Protein AF-A0A6J8A638-F1 (afdb_monomer_lite)

Foldseek 3Di:
DFDFDDDPPPPDGDGDDDDPPPPDPDDDDPDDDDDPDDLVVVCVVPVHDSVVSVVQVVCCVVPVDPDPDDPPPDPLQADPVLLLVLQVVLLVPLADQLVVSQVVRQTPPSDRDDSVSSLVSLLQFWAWQQPAAAPQPRDHRATAKWKAFPPDDRHIHHQQCVLVPNDDQQTWTFIDGHNPDPTDIDGRNVPADKDWDKFLAAQFWKDFPVDPPWIWGFHHFDPPDPRDDSQKTWTQTPPRDIDIFGPRNSSHGRIGTPGIDTHGMGRPVVDDDPDSVSVVSRNPPDDD

Secondary structure (DSSP, 8-state):
-------TTT----------------------------HHHHHHHHT--TTHHHHHHHHHHHH---SPPP--PPPPSS-HHHHHHHHHHHHH-TTS-HHHHHHH-B-GGGPBPPHHHHHHHHHS---EETT---TTT--SSEES-EEEESSSTT-EE-HHHHHTT-S-SSS-EEEESSSS---EEEPPSTT---EEEEES-TT-EEEETTEEEEEEEEEEEE--STT-SS-EEEEEETTTEEEEEEBSGGG-B-EEEEEPEEEEEE-GGGSPP--HHHHHHHHTT---

pLDDT: mean 72.48, std 21.57, range [26.83, 98.06]

Radius of gyration: 26.32 Å; chains: 1; bounding box: 67×60×69 Å

Organism: Mytilus coruscus (NCBI:txid42192)

InterPro domains:
  IPR000433 Zinc finger, ZZ-type [PF00569] (128-167)
  IPR000433 Zinc finger, ZZ-type [PS01357] (134-161)
  IPR000433 Zinc finger, ZZ-type [PS50135] (129-181)
  IPR000433 Zinc finger, ZZ-type [SM00291] (128-173)
  IPR037252 Mib/herc2 domain superfamily [SSF159034] (213-259)
  IPR043145 Zinc finger, ZZ-type superfamily [G3DSA:3.30.60.90] (123-177)

Structure (mmCIF, N/CA/C/O backbone):
data_AF-A0A6J8A638-F1
#
_entry.id   AF-A0A6J8A638-F1
#
loop_
_atom_site.group_PDB
_atom_site.id
_atom_site.type_symbol
_atom_site.label_atom_id
_atom_site.label_alt_id
_atom_site.label_comp_id
_atom_site.label_asym_id
_atom_site.label_entity_id
_atom_site.label_seq_id
_atom_site.pdbx_PDB_ins_code
_atom_site.Cartn_x
_atom_site.Cartn_y
_atom_site.Cartn_z
_atom_site.occupancy
_atom_site.B_iso_or_equiv
_atom_site.auth_seq_id
_atom_site.auth_comp_id
_atom_site.auth_asym_id
_atom_site.auth_atom_id
_atom_site.pdbx_PDB_model_num
ATOM 1 N N . MET A 1 1 ? 30.945 20.694 -0.111 1.00 33.47 1 MET A N 1
ATOM 2 C CA . MET A 1 1 ? 29.647 20.824 -0.813 1.00 33.47 1 MET A CA 1
ATOM 3 C C . MET A 1 1 ? 29.136 22.239 -0.591 1.00 33.47 1 MET A C 1
ATOM 5 O O . MET A 1 1 ? 29.034 22.637 0.562 1.00 33.47 1 MET A O 1
ATOM 9 N N . LYS A 1 2 ? 28.894 23.005 -1.663 1.00 27.53 2 LYS A N 1
ATOM 10 C CA . LYS A 1 2 ? 28.331 24.365 -1.592 1.00 27.53 2 LYS A CA 1
ATOM 11 C C . LYS A 1 2 ? 26.852 24.256 -1.209 1.00 27.53 2 LYS A C 1
ATOM 13 O O . LYS A 1 2 ? 26.133 23.488 -1.840 1.00 27.53 2 LYS A O 1
ATOM 18 N N . VAL A 1 3 ? 26.406 24.976 -0.182 1.00 30.28 3 VAL A N 1
ATOM 19 C CA . VAL A 1 3 ? 24.994 24.992 0.236 1.00 30.28 3 VAL A CA 1
ATOM 20 C C . VAL A 1 3 ? 24.450 26.397 0.017 1.00 30.28 3 VAL A C 1
ATOM 22 O O . VAL A 1 3 ? 24.898 27.341 0.662 1.00 30.28 3 VAL A O 1
ATOM 25 N N . LEU A 1 4 ? 23.490 26.534 -0.897 1.00 29.42 4 LEU A N 1
ATOM 26 C CA . LEU A 1 4 ? 22.723 27.764 -1.090 1.00 29.42 4 LEU A CA 1
ATOM 27 C C . LEU A 1 4 ? 21.658 27.854 0.011 1.00 29.42 4 LEU A C 1
ATOM 29 O O . LEU A 1 4 ? 20.837 26.949 0.153 1.00 29.42 4 LEU A O 1
ATOM 33 N N . LYS A 1 5 ? 21.653 28.942 0.786 1.00 36.69 5 LYS A N 1
ATOM 34 C CA . LYS A 1 5 ? 20.519 29.306 1.649 1.00 36.69 5 LYS A CA 1
ATOM 35 C C . LYS A 1 5 ? 19.843 30.551 1.087 1.00 36.69 5 LYS A C 1
ATOM 37 O O . LYS A 1 5 ? 20.499 31.559 0.852 1.00 36.69 5 LYS A O 1
ATOM 42 N N . TYR A 1 6 ? 18.531 30.463 0.890 1.00 29.77 6 TYR A N 1
ATOM 43 C CA . TYR A 1 6 ? 17.682 31.565 0.443 1.00 29.77 6 TYR A CA 1
ATOM 44 C C . TYR A 1 6 ? 17.181 32.344 1.670 1.00 29.77 6 TYR A C 1
ATOM 46 O O . TYR A 1 6 ? 16.615 31.744 2.583 1.00 29.77 6 TYR A O 1
ATOM 54 N N . SER A 1 7 ? 17.413 33.660 1.721 1.00 36.59 7 SER A N 1
ATOM 55 C CA . SER A 1 7 ? 16.884 34.539 2.775 1.00 36.59 7 SER A CA 1
ATOM 56 C C . SER A 1 7 ? 15.645 35.263 2.256 1.00 36.59 7 SER A C 1
ATOM 58 O O . SER A 1 7 ? 15.712 35.989 1.267 1.00 36.59 7 SER A O 1
ATOM 60 N N . ILE A 1 8 ? 14.510 35.058 2.921 1.00 37.47 8 ILE A N 1
ATOM 61 C CA . ILE A 1 8 ? 13.180 35.467 2.441 1.00 37.47 8 ILE A CA 1
ATOM 62 C C . ILE A 1 8 ? 12.906 36.970 2.669 1.00 37.47 8 ILE A C 1
ATOM 64 O O . ILE A 1 8 ? 11.940 37.501 2.140 1.00 37.47 8 ILE A O 1
ATOM 68 N N . ASN A 1 9 ? 13.771 37.687 3.401 1.00 39.97 9 ASN A N 1
ATOM 69 C CA . ASN A 1 9 ? 13.475 39.053 3.858 1.00 39.97 9 ASN A CA 1
ATOM 70 C C . ASN A 1 9 ? 14.252 40.183 3.157 1.00 39.97 9 ASN A C 1
ATOM 72 O O . ASN A 1 9 ? 14.010 41.342 3.476 1.00 39.97 9 ASN A O 1
ATOM 76 N N . THR A 1 10 ? 15.167 39.909 2.215 1.00 48.94 10 THR A N 1
ATOM 77 C CA . THR A 1 10 ? 15.953 40.987 1.559 1.00 48.94 10 THR A CA 1
ATOM 78 C C . THR A 1 10 ? 16.242 40.806 0.064 1.00 48.94 10 THR A C 1
ATOM 80 O O . THR A 1 10 ? 16.892 41.662 -0.530 1.00 48.94 10 THR A O 1
ATOM 83 N N . GLY A 1 11 ? 15.768 39.733 -0.581 1.00 37.84 11 GLY A N 1
ATOM 84 C CA . GLY A 1 11 ? 15.796 39.598 -2.048 1.00 37.84 11 GLY A CA 1
ATOM 85 C C . GLY A 1 11 ? 17.179 39.596 -2.724 1.00 37.84 11 GLY A C 1
ATOM 86 O O . GLY A 1 11 ? 17.248 39.709 -3.944 1.00 37.84 11 GLY A O 1
ATOM 87 N N . LYS A 1 12 ? 18.286 39.456 -1.981 1.00 37.19 12 LYS A N 1
ATOM 88 C CA . LYS A 1 12 ? 19.643 39.348 -2.546 1.00 37.19 12 LYS A CA 1
ATOM 89 C C . LYS A 1 12 ? 20.288 38.007 -2.204 1.00 37.19 12 LYS A C 1
ATOM 91 O O . LYS A 1 12 ? 20.309 37.594 -1.046 1.00 37.19 12 LYS A O 1
ATOM 96 N N . GLN A 1 13 ? 20.848 37.351 -3.221 1.00 36.88 13 GLN A N 1
ATOM 97 C CA . GLN A 1 13 ? 21.715 36.181 -3.075 1.00 36.88 13 GLN A CA 1
ATOM 98 C C . GLN A 1 13 ? 23.123 36.637 -2.667 1.00 36.88 13 GLN A C 1
ATOM 100 O O . GLN A 1 13 ? 23.725 37.470 -3.340 1.00 36.88 13 GLN A O 1
ATOM 105 N N . GLN A 1 14 ? 23.667 36.076 -1.588 1.00 40.03 14 GLN A N 1
ATOM 106 C CA . GLN A 1 14 ? 25.082 36.213 -1.238 1.00 40.03 14 GLN A CA 1
ATOM 107 C C . GLN A 1 14 ? 25.690 34.830 -1.012 1.00 40.03 14 GLN A C 1
ATOM 109 O O . GLN A 1 14 ? 25.128 34.004 -0.292 1.00 40.03 14 GLN A O 1
ATOM 114 N N . MET A 1 15 ? 26.840 34.584 -1.643 1.00 31.31 15 MET A N 1
ATOM 115 C CA . MET A 1 15 ? 27.667 33.409 -1.383 1.00 31.31 15 MET A CA 1
ATOM 116 C C . MET A 1 15 ? 28.532 33.678 -0.154 1.00 31.31 15 MET A C 1
ATOM 118 O O . MET A 1 15 ? 29.254 34.670 -0.123 1.00 31.31 15 MET A O 1
ATOM 122 N N . ILE A 1 16 ? 28.471 32.800 0.843 1.00 38.06 16 ILE A N 1
ATOM 123 C CA . ILE A 1 16 ? 29.375 32.836 1.993 1.00 38.06 16 ILE A CA 1
ATOM 124 C C . ILE A 1 16 ? 30.112 31.498 2.025 1.00 38.06 16 ILE A C 1
ATOM 126 O O . ILE A 1 16 ? 29.485 30.444 2.151 1.00 38.06 16 ILE A O 1
ATOM 130 N N . GLU A 1 17 ? 31.435 31.542 1.878 1.00 32.22 17 GLU A N 1
ATOM 131 C CA . GLU A 1 17 ? 32.313 30.405 2.145 1.00 32.22 17 GLU A CA 1
ATOM 132 C C . GLU A 1 17 ? 32.515 30.285 3.658 1.00 32.22 17 GLU A C 1
ATOM 134 O O . GLU A 1 17 ? 32.899 31.242 4.327 1.00 32.22 17 GLU A O 1
ATOM 139 N N . GLY A 1 18 ? 32.204 29.115 4.212 1.00 33.25 18 GLY A N 1
ATOM 140 C CA . GLY A 1 18 ? 32.382 28.823 5.628 1.00 33.25 18 GLY A CA 1
ATOM 141 C C . GLY A 1 18 ? 32.858 27.392 5.820 1.00 33.25 18 GLY A C 1
ATOM 142 O O . GLY A 1 18 ? 32.187 26.445 5.401 1.00 33.25 18 GLY A O 1
ATOM 143 N N . ASP A 1 19 ? 34.013 27.245 6.463 1.00 30.39 19 ASP A N 1
ATOM 144 C CA . ASP A 1 19 ? 34.580 25.961 6.850 1.00 30.39 19 ASP A CA 1
ATOM 145 C C . ASP A 1 19 ? 33.693 25.270 7.889 1.00 30.39 19 ASP A C 1
ATOM 147 O O . ASP A 1 19 ? 33.476 25.760 9.000 1.00 30.39 19 ASP A O 1
ATOM 151 N N . ILE A 1 20 ? 33.199 24.079 7.547 1.00 31.67 20 ILE A N 1
ATOM 152 C CA . ILE A 1 20 ? 32.494 23.207 8.488 1.00 31.67 20 ILE A CA 1
ATOM 153 C C . ILE A 1 20 ? 33.543 22.561 9.402 1.00 31.67 20 ILE A C 1
ATOM 155 O O . ILE A 1 20 ? 33.977 21.427 9.187 1.00 31.67 20 ILE A O 1
ATOM 159 N N . GLN A 1 21 ? 33.943 23.259 10.467 1.00 31.98 21 GLN A N 1
ATOM 160 C CA . GLN A 1 21 ? 34.500 22.572 11.626 1.00 31.98 21 GLN A CA 1
ATOM 161 C C . GLN A 1 21 ? 33.373 21.776 12.288 1.00 31.98 21 GLN A C 1
ATOM 163 O O . GLN A 1 21 ? 32.444 22.326 12.878 1.00 31.98 21 GLN A O 1
ATOM 168 N N . LYS A 1 22 ? 33.466 20.447 12.161 1.00 31.47 22 LYS A N 1
ATOM 169 C CA . LYS A 1 22 ? 32.713 19.464 12.948 1.00 31.47 22 LYS A CA 1
ATOM 170 C C . LYS A 1 22 ? 32.612 19.958 14.392 1.00 31.47 22 LYS A C 1
ATOM 172 O O . LYS A 1 22 ? 33.640 20.111 15.050 1.00 31.47 22 LYS A O 1
ATOM 177 N N . SER A 1 23 ? 31.393 20.147 14.892 1.00 28.83 23 SER A N 1
ATOM 178 C CA . SER A 1 23 ? 31.121 20.403 16.305 1.00 28.83 23 SER A CA 1
ATOM 179 C C . SER A 1 23 ? 31.540 19.182 17.136 1.00 28.83 23 SER A C 1
ATOM 181 O O . SER A 1 23 ? 30.738 18.310 17.466 1.00 28.83 23 SER A O 1
ATOM 183 N N . ARG A 1 24 ? 32.837 19.086 17.436 1.00 29.56 24 ARG A N 1
ATOM 184 C CA . ARG A 1 24 ? 33.369 18.289 18.535 1.00 29.56 24 ARG A CA 1
ATOM 185 C C . ARG A 1 24 ? 33.109 19.088 19.803 1.00 29.56 24 ARG A C 1
ATOM 187 O O . ARG A 1 24 ? 33.566 20.222 19.915 1.00 29.56 24 ARG A O 1
ATOM 194 N N . PHE A 1 25 ? 32.391 18.487 20.745 1.00 26.83 25 PHE A N 1
ATOM 195 C CA . PHE A 1 25 ? 32.339 18.950 22.126 1.00 26.83 25 PHE A CA 1
ATOM 196 C C . PHE A 1 25 ? 33.762 19.277 22.598 1.00 26.83 25 PHE A C 1
ATOM 198 O O . PHE A 1 25 ? 34.638 18.413 22.640 1.00 26.83 25 PHE A O 1
ATOM 205 N N . HIS A 1 26 ? 34.000 20.552 22.887 1.00 26.83 26 HIS A N 1
ATOM 206 C CA . HIS A 1 26 ? 35.276 21.051 23.368 1.00 26.83 26 HIS A CA 1
ATOM 207 C C . HIS A 1 26 ? 35.380 20.698 24.857 1.00 26.83 26 HIS A C 1
ATOM 209 O O . HIS A 1 26 ? 34.835 21.398 25.704 1.00 26.83 26 HIS A O 1
ATOM 215 N N . ILE A 1 27 ? 36.031 19.580 25.188 1.00 30.41 27 ILE A N 1
ATOM 216 C CA . ILE A 1 27 ? 36.496 19.321 26.557 1.00 30.41 27 ILE A CA 1
ATOM 217 C C . ILE A 1 27 ? 37.764 20.171 26.742 1.00 30.41 27 ILE A C 1
ATOM 219 O O . ILE A 1 27 ? 38.733 19.954 26.007 1.00 30.41 27 ILE A O 1
ATOM 223 N N . PRO A 1 28 ? 37.803 21.143 27.672 1.00 32.56 28 PRO A N 1
ATOM 224 C CA . PRO A 1 28 ? 38.988 21.967 27.867 1.00 32.56 28 PRO A CA 1
ATOM 225 C C . PRO A 1 28 ? 40.179 21.114 28.315 1.00 32.56 28 PRO A C 1
ATOM 227 O O . PRO A 1 28 ? 40.060 20.269 29.204 1.00 32.56 28 PRO A O 1
ATOM 230 N N . ARG A 1 29 ? 41.344 21.370 27.706 1.00 32.78 29 ARG A N 1
ATOM 231 C CA . ARG A 1 29 ? 42.652 20.814 28.079 1.00 32.78 29 ARG A CA 1
ATOM 232 C C . ARG A 1 29 ? 42.889 20.965 29.590 1.00 32.78 29 ARG A C 1
ATOM 234 O O . ARG A 1 29 ? 43.175 22.061 30.065 1.00 32.78 29 ARG A O 1
ATOM 241 N N . LEU A 1 30 ? 42.841 19.862 30.339 1.00 34.44 30 LEU A N 1
ATOM 242 C CA . LEU A 1 30 ? 43.298 19.813 31.730 1.00 34.44 30 LEU A CA 1
ATOM 243 C C . LEU A 1 30 ? 44.833 19.803 31.763 1.00 34.44 30 LEU A C 1
ATOM 245 O O . LEU A 1 30 ? 45.466 18.759 31.893 1.00 34.44 30 LEU A O 1
ATOM 249 N N . ARG A 1 31 ? 45.441 20.987 31.643 1.00 30.80 31 ARG A N 1
ATOM 250 C CA . ARG A 1 31 ? 46.809 21.221 32.118 1.00 30.80 31 ARG A CA 1
ATOM 251 C C . ARG A 1 31 ? 46.719 21.610 33.594 1.00 30.80 31 ARG A C 1
ATOM 253 O O . ARG A 1 31 ? 46.027 22.561 33.940 1.00 30.80 31 ARG A O 1
ATOM 260 N N . GLN A 1 32 ? 47.380 20.814 34.434 1.00 41.88 32 GLN A N 1
ATOM 261 C CA . GLN A 1 32 ? 47.628 21.001 35.868 1.00 41.88 32 GLN A CA 1
ATOM 262 C C . GLN A 1 32 ? 47.438 22.439 36.380 1.00 41.88 32 GLN A C 1
ATOM 264 O O . GLN A 1 32 ? 48.306 23.283 36.170 1.00 41.88 32 GLN A O 1
ATOM 269 N N . LYS A 1 33 ? 46.376 22.678 37.159 1.00 31.75 33 LYS A N 1
ATOM 270 C CA . LYS A 1 33 ? 46.437 23.568 38.324 1.00 31.75 33 LYS A CA 1
ATOM 271 C C . LYS A 1 33 ? 45.627 22.964 39.475 1.00 31.75 33 LYS A C 1
ATOM 273 O O . LYS A 1 33 ? 44.469 22.590 39.330 1.00 31.75 33 LYS A O 1
ATOM 278 N N . GLN A 1 34 ? 46.361 22.807 40.566 1.00 33.41 34 GLN A N 1
ATOM 279 C CA . GLN A 1 34 ? 46.063 22.336 41.913 1.00 33.41 34 GLN A CA 1
ATOM 280 C C . GLN A 1 34 ? 44.629 22.554 42.432 1.00 33.41 34 GLN A C 1
ATOM 282 O O . GLN A 1 34 ? 43.993 23.575 42.187 1.00 33.41 34 GLN A O 1
ATOM 287 N N . GLY A 1 35 ? 44.180 21.585 43.234 1.00 32.31 35 GLY A N 1
ATOM 288 C CA . GLY A 1 35 ? 42.963 21.642 44.041 1.00 32.31 35 GLY A CA 1
ATOM 289 C C . GLY A 1 35 ? 42.164 20.354 43.894 1.00 32.31 35 GLY A C 1
ATOM 290 O O . GLY A 1 35 ? 41.361 20.235 42.974 1.00 32.31 35 GLY A O 1
ATOM 291 N N . ALA A 1 36 ? 42.401 19.380 44.776 1.00 40.06 36 ALA A N 1
ATOM 292 C CA . ALA A 1 36 ? 41.698 18.100 44.817 1.00 40.06 36 ALA A CA 1
ATOM 293 C C . ALA A 1 36 ? 40.175 18.309 44.931 1.00 40.06 36 ALA A C 1
ATOM 295 O O . ALA A 1 36 ? 39.613 18.418 46.018 1.00 40.06 36 ALA A O 1
ATOM 296 N N . ARG A 1 37 ? 39.484 18.383 43.790 1.00 46.06 37 ARG A N 1
ATOM 297 C CA . ARG A 1 37 ? 38.023 18.350 43.735 1.00 46.06 37 ARG A CA 1
ATOM 298 C C . ARG A 1 37 ? 37.611 16.886 43.778 1.00 46.06 37 ARG A C 1
ATOM 300 O O . ARG A 1 37 ? 37.894 16.128 42.855 1.00 46.06 37 ARG A O 1
ATOM 307 N N . THR A 1 38 ? 36.968 16.483 44.868 1.00 54.31 38 THR A N 1
ATOM 308 C CA . THR A 1 38 ? 36.424 15.133 45.032 1.00 54.31 38 THR A CA 1
ATOM 309 C C . THR A 1 38 ? 35.478 14.795 43.873 1.00 54.31 38 THR A C 1
ATOM 311 O O . THR A 1 38 ? 34.690 15.632 43.424 1.00 54.31 38 THR A O 1
ATOM 314 N N . THR A 1 39 ? 35.550 13.553 43.385 1.00 51.31 39 THR A N 1
ATOM 315 C CA . THR A 1 39 ? 34.765 12.991 42.261 1.00 51.31 39 THR A CA 1
ATOM 316 C C . THR A 1 39 ? 33.261 13.281 42.352 1.00 51.31 39 THR A C 1
ATOM 318 O O . THR A 1 39 ? 32.589 13.440 41.332 1.00 51.31 39 THR A O 1
ATOM 321 N N . SER A 1 40 ? 32.750 13.424 43.577 1.00 49.34 40 SER A N 1
ATOM 322 C CA . SER A 1 40 ? 31.368 13.787 43.896 1.00 49.34 40 SER A CA 1
ATOM 323 C C . SER A 1 40 ? 30.970 15.188 43.403 1.00 49.34 40 SER A C 1
ATOM 325 O O . SER A 1 40 ? 29.874 15.363 42.875 1.00 49.34 40 SER A O 1
ATOM 327 N N . ARG A 1 41 ? 31.859 16.190 43.498 1.00 48.19 41 ARG A N 1
ATOM 328 C CA . ARG A 1 41 ? 31.536 17.591 43.162 1.00 48.19 41 ARG A CA 1
ATOM 329 C C . ARG A 1 41 ? 31.550 17.858 41.650 1.00 48.19 41 ARG A C 1
ATOM 331 O O . ARG A 1 41 ? 30.811 18.714 41.178 1.00 48.19 41 ARG A O 1
ATOM 338 N N . TYR A 1 42 ? 32.343 17.097 40.890 1.00 48.84 42 TYR A N 1
ATOM 339 C CA . TYR A 1 42 ? 32.398 17.170 39.421 1.00 48.84 42 TYR A CA 1
ATOM 340 C C . TYR A 1 42 ? 31.164 16.534 38.752 1.00 48.84 42 TYR A C 1
ATOM 342 O O . TYR A 1 42 ? 30.646 17.070 37.772 1.00 48.84 42 TYR A O 1
ATOM 350 N N . ALA A 1 43 ? 30.653 15.431 39.317 1.00 49.28 43 ALA A N 1
ATOM 351 C CA . ALA A 1 43 ? 29.446 14.751 38.837 1.00 49.28 43 ALA A CA 1
ATOM 352 C C . ALA A 1 43 ? 28.198 15.649 38.932 1.00 49.28 43 ALA A C 1
ATOM 354 O O . ALA A 1 43 ? 27.429 15.738 37.977 1.00 49.28 43 ALA A O 1
ATOM 355 N N . SER A 1 44 ? 28.050 16.385 40.040 1.00 51.09 44 SER A N 1
ATOM 356 C CA . SER A 1 44 ? 26.925 17.305 40.258 1.00 51.09 44 SER A CA 1
ATOM 357 C C . SER A 1 44 ? 26.914 18.502 39.301 1.00 51.09 44 SER A C 1
ATOM 359 O O . SER A 1 44 ? 25.846 19.009 38.986 1.00 51.09 44 SER A O 1
ATOM 361 N N . HIS A 1 45 ? 28.081 18.960 38.836 1.00 50.91 45 HIS A N 1
ATOM 362 C CA . HIS A 1 45 ? 28.193 20.138 37.965 1.00 50.91 45 HIS A CA 1
ATOM 363 C C . HIS A 1 45 ? 28.066 19.805 36.468 1.00 50.91 45 HIS A C 1
ATOM 365 O O . HIS A 1 45 ? 27.787 20.687 35.666 1.00 50.91 45 HIS A O 1
ATOM 371 N N . SER A 1 46 ? 28.265 18.536 36.091 1.00 51.72 46 SER A N 1
ATOM 372 C CA . SER A 1 46 ? 28.336 18.099 34.685 1.00 51.72 46 SER A CA 1
ATOM 373 C C . SER A 1 46 ? 27.120 17.279 34.232 1.00 51.72 46 SER A C 1
ATOM 375 O O . SER A 1 46 ? 27.098 16.799 33.104 1.00 51.72 46 SER A O 1
ATOM 377 N N . GLY A 1 47 ? 26.127 17.056 35.105 1.00 48.78 47 GLY A N 1
ATOM 378 C CA . GLY A 1 47 ? 24.928 16.262 34.792 1.00 48.78 47 GLY A CA 1
ATOM 379 C C . GLY A 1 47 ? 25.186 14.762 34.576 1.00 48.78 47 GLY A C 1
ATOM 380 O O . GLY A 1 47 ? 24.317 14.044 34.087 1.00 48.78 47 GLY A O 1
ATOM 381 N N . VAL A 1 48 ? 26.375 14.270 34.936 1.00 54.78 48 VAL A N 1
ATOM 382 C CA . VAL A 1 48 ? 26.793 12.878 34.721 1.00 54.78 48 VAL A CA 1
ATOM 383 C C . VAL A 1 48 ? 26.546 12.058 35.989 1.00 54.78 48 VAL A C 1
ATOM 385 O O . VAL A 1 48 ? 26.935 12.459 37.085 1.00 54.78 48 VAL A O 1
ATOM 388 N N . SER A 1 49 ? 25.927 10.878 35.851 1.00 57.78 49 SER A N 1
ATOM 389 C CA . SER A 1 49 ? 25.647 9.981 36.984 1.00 57.78 49 SER A CA 1
ATOM 390 C C . SER A 1 49 ? 26.919 9.641 37.771 1.00 57.78 49 SER A C 1
ATOM 392 O O . SER A 1 49 ? 27.947 9.309 37.173 1.00 57.78 49 SER A O 1
ATOM 394 N N . LYS A 1 50 ? 26.821 9.641 39.113 1.00 57.50 50 LYS A N 1
ATOM 395 C CA . LYS A 1 50 ? 27.917 9.349 40.064 1.00 57.50 50 LYS A CA 1
ATOM 396 C C . LYS A 1 50 ? 28.590 7.984 39.839 1.00 57.50 50 LYS A C 1
ATOM 398 O O . LYS A 1 50 ? 29.710 7.777 40.293 1.00 57.50 50 LYS A O 1
ATOM 403 N N . LEU A 1 51 ? 27.931 7.069 39.123 1.00 58.38 51 LEU A N 1
ATOM 404 C CA . LEU A 1 51 ? 28.456 5.745 38.758 1.00 58.38 51 LEU A CA 1
ATOM 405 C C . LEU A 1 51 ? 29.319 5.755 37.482 1.00 58.38 51 LEU A C 1
ATOM 407 O O . LEU A 1 51 ? 30.031 4.791 37.202 1.00 58.38 51 LEU A O 1
ATOM 411 N N . THR A 1 52 ? 29.257 6.828 36.694 1.00 54.03 52 THR A N 1
ATOM 412 C CA . THR A 1 52 ? 29.881 6.920 35.361 1.00 54.03 52 THR A CA 1
ATOM 413 C C . THR A 1 52 ? 31.287 7.503 35.438 1.00 54.03 52 THR A C 1
ATOM 415 O O . THR A 1 52 ? 32.199 7.043 34.754 1.00 54.03 52 THR A O 1
ATOM 418 N N . THR A 1 53 ? 31.486 8.484 36.318 1.00 62.12 53 THR A N 1
ATOM 419 C CA . THR A 1 53 ? 32.757 9.189 36.528 1.00 62.12 53 THR A CA 1
ATOM 420 C C . THR A 1 53 ? 33.908 8.260 36.939 1.00 62.12 53 THR A C 1
ATOM 422 O O . THR A 1 53 ? 34.982 8.373 36.345 1.00 62.12 53 THR A O 1
ATOM 425 N N . PRO A 1 54 ? 33.726 7.298 37.873 1.00 65.50 54 PRO A N 1
ATOM 426 C CA . PRO A 1 54 ? 34.778 6.340 38.222 1.00 65.50 54 PRO A CA 1
ATOM 427 C C . PRO A 1 54 ? 35.156 5.423 37.052 1.00 65.50 54 PRO A C 1
ATOM 429 O O . PRO A 1 54 ? 36.333 5.132 36.850 1.00 65.50 54 PRO A O 1
ATOM 432 N N . ARG A 1 55 ? 34.172 5.008 36.241 1.00 60.88 55 ARG A N 1
ATOM 433 C CA . ARG A 1 55 ? 34.380 4.121 35.083 1.00 60.88 55 ARG A CA 1
ATOM 434 C C . ARG A 1 55 ? 35.153 4.813 33.963 1.00 60.88 55 ARG A C 1
ATOM 436 O O . ARG A 1 55 ? 36.089 4.232 33.427 1.00 60.88 55 ARG A O 1
ATOM 443 N N . LEU A 1 56 ? 34.816 6.069 33.667 1.00 59.31 56 LEU A N 1
ATOM 444 C CA . LEU A 1 56 ? 35.548 6.893 32.700 1.00 59.31 56 LEU A CA 1
ATOM 445 C C . LEU A 1 56 ? 36.989 7.153 33.155 1.00 59.31 56 LEU A C 1
ATOM 447 O O . LEU A 1 56 ? 37.912 7.024 32.360 1.00 59.31 56 LEU A O 1
ATOM 451 N N . MET A 1 57 ? 37.196 7.445 34.444 1.00 64.00 57 MET A N 1
ATOM 452 C CA . MET A 1 57 ? 38.533 7.627 35.021 1.00 64.00 57 MET A CA 1
ATOM 453 C C . MET A 1 57 ? 39.370 6.345 34.965 1.00 64.00 57 MET A C 1
ATOM 455 O O . MET A 1 57 ? 40.561 6.414 34.671 1.00 64.00 57 MET A O 1
ATOM 459 N N . SER A 1 58 ? 38.765 5.182 35.221 1.00 64.56 58 SER A N 1
ATOM 460 C CA . SER A 1 58 ? 39.464 3.896 35.118 1.00 64.56 58 SER A CA 1
ATOM 461 C C . SER A 1 58 ? 39.839 3.566 33.673 1.00 64.56 58 SER A C 1
ATOM 463 O O . SER A 1 58 ? 40.976 3.179 33.420 1.00 64.56 58 SER A O 1
ATOM 465 N N . ASN A 1 59 ? 38.927 3.782 32.717 1.00 59.22 59 ASN A N 1
ATOM 466 C CA . ASN A 1 59 ? 39.218 3.587 31.294 1.00 59.22 59 ASN A CA 1
ATOM 467 C C . ASN A 1 59 ? 40.309 4.541 30.799 1.00 59.22 59 ASN A C 1
ATOM 469 O O . ASN A 1 59 ? 41.203 4.114 30.074 1.00 59.22 59 ASN A O 1
ATOM 473 N N . LEU A 1 60 ? 40.280 5.810 31.217 1.00 63.50 60 LEU A N 1
ATOM 474 C CA . LEU A 1 60 ? 41.291 6.797 30.833 1.00 63.50 60 LEU A CA 1
ATOM 475 C C . LEU A 1 60 ? 42.676 6.439 31.395 1.00 63.50 60 LEU A C 1
ATOM 477 O O . LEU A 1 60 ? 43.666 6.578 30.688 1.00 63.50 60 LEU A O 1
ATOM 481 N N . ARG A 1 61 ? 42.757 5.931 32.634 1.00 65.69 61 ARG A N 1
ATOM 482 C CA . ARG A 1 61 ? 44.025 5.466 33.232 1.00 65.69 61 ARG A CA 1
ATOM 483 C C . ARG A 1 61 ? 44.606 4.242 32.527 1.00 65.69 61 ARG A C 1
ATOM 485 O O . ARG A 1 61 ? 45.821 4.099 32.486 1.00 65.69 61 ARG A O 1
ATOM 492 N N . GLN A 1 62 ? 43.751 3.364 32.005 1.00 59.03 62 GLN A N 1
ATOM 493 C CA . GLN A 1 62 ? 44.180 2.133 31.337 1.00 59.03 62 G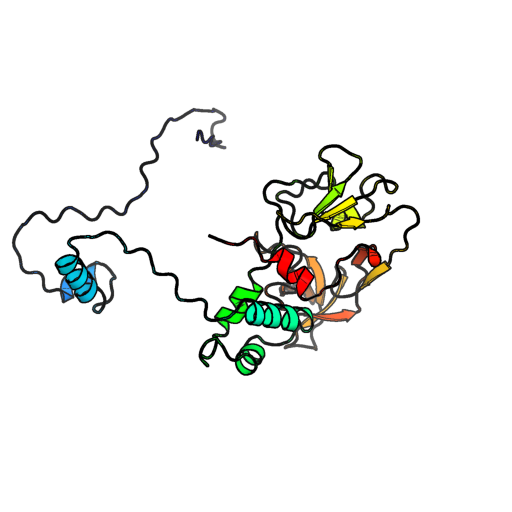LN A CA 1
ATOM 494 C C . GLN A 1 62 ? 44.509 2.345 29.858 1.00 59.03 62 GLN A C 1
ATOM 496 O O . GLN A 1 62 ? 45.457 1.759 29.352 1.00 59.03 62 GLN A O 1
ATOM 501 N N . THR A 1 63 ? 43.745 3.185 29.162 1.00 63.09 63 THR A N 1
ATOM 502 C CA . THR A 1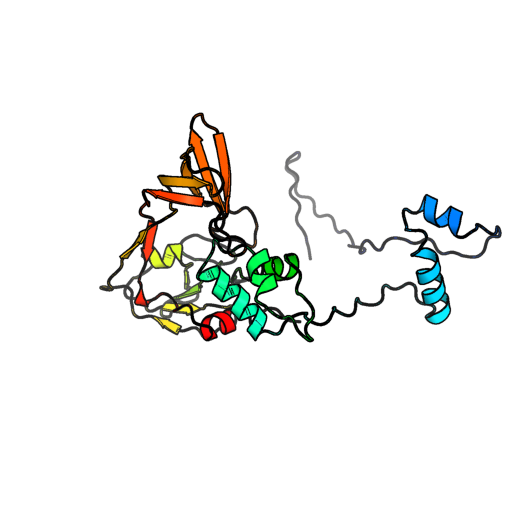 63 ? 43.848 3.337 27.700 1.00 63.09 63 THR A CA 1
ATOM 503 C C . THR A 1 63 ? 44.528 4.630 27.266 1.00 63.09 63 THR A C 1
ATOM 505 O O . THR A 1 63 ? 44.841 4.774 26.088 1.00 63.09 63 THR A O 1
ATOM 508 N N . TRP A 1 64 ? 44.715 5.587 28.187 1.00 54.50 64 TRP A N 1
ATOM 509 C CA . TRP A 1 64 ? 45.197 6.948 27.910 1.00 54.50 64 TRP A CA 1
ATOM 510 C C . TRP A 1 64 ? 44.426 7.661 26.783 1.00 54.50 64 TRP A C 1
ATOM 512 O O . TRP A 1 64 ? 44.907 8.629 26.198 1.00 54.50 64 TRP A O 1
ATOM 522 N N . SER A 1 65 ? 43.203 7.206 26.493 1.00 60.12 65 SER A N 1
ATOM 523 C CA . SER A 1 65 ? 42.364 7.682 25.399 1.00 60.12 65 SER A CA 1
ATOM 524 C C . SER A 1 65 ? 41.055 8.241 25.942 1.00 60.12 65 SER A C 1
ATOM 526 O O . SER A 1 65 ? 40.368 7.604 26.739 1.00 60.12 65 SER A O 1
ATOM 528 N N . SER A 1 66 ? 40.701 9.445 25.493 1.00 58.12 66 SER A N 1
ATOM 529 C CA . SER A 1 66 ? 39.398 10.069 25.752 1.00 58.12 66 SER A CA 1
ATOM 530 C C . SER A 1 66 ? 38.409 9.873 24.601 1.00 58.12 66 SER A C 1
ATOM 532 O O . SER A 1 66 ? 37.344 10.485 24.611 1.00 58.12 66 SER A O 1
ATOM 534 N N . ASN A 1 67 ? 38.776 9.099 23.576 1.00 56.53 67 ASN A N 1
ATOM 535 C CA . ASN A 1 67 ? 37.880 8.815 22.463 1.00 56.53 67 ASN A CA 1
ATOM 536 C C . ASN A 1 67 ? 36.812 7.815 22.909 1.00 56.53 67 ASN A C 1
ATOM 538 O O . ASN A 1 67 ? 37.129 6.819 23.562 1.00 56.53 67 ASN A O 1
ATOM 542 N N . ASP A 1 68 ? 35.562 8.056 22.508 1.00 48.81 68 ASP A N 1
ATOM 543 C CA . ASP A 1 68 ? 34.510 7.055 22.639 1.00 48.81 68 ASP A CA 1
ATOM 544 C C . ASP A 1 68 ? 34.966 5.776 21.934 1.00 48.81 68 ASP A C 1
ATOM 546 O O . ASP A 1 68 ? 35.248 5.765 20.732 1.00 48.81 68 ASP A O 1
ATOM 550 N N . SER A 1 69 ? 35.062 4.686 22.696 1.00 56.44 69 SER A N 1
ATOM 551 C CA . SER A 1 69 ? 35.195 3.364 22.093 1.00 56.44 69 SER A CA 1
ATOM 552 C C . SER A 1 69 ? 33.948 3.125 21.247 1.00 56.44 69 SER A C 1
ATOM 554 O O . SER A 1 69 ? 32.824 3.343 21.708 1.00 56.44 69 SER A O 1
ATOM 556 N N . GLY A 1 70 ? 34.143 2.717 19.989 1.00 45.12 70 GLY A N 1
ATOM 557 C CA . GLY A 1 70 ? 33.038 2.324 19.126 1.00 45.12 70 GLY A CA 1
ATOM 558 C C . GLY A 1 70 ? 32.180 1.322 19.885 1.00 45.12 70 GLY A C 1
ATOM 559 O O . GLY A 1 70 ? 32.690 0.310 20.366 1.00 45.12 70 GLY A O 1
ATOM 560 N N . ARG A 1 71 ? 30.895 1.643 20.069 1.00 46.16 71 ARG A N 1
ATOM 561 C CA . ARG A 1 71 ? 29.952 0.754 20.745 1.00 46.16 71 ARG A CA 1
ATOM 562 C C . ARG A 1 71 ? 30.020 -0.578 20.008 1.00 46.16 71 ARG A C 1
ATOM 564 O O . ARG A 1 71 ? 29.604 -0.641 18.853 1.00 46.16 71 ARG A O 1
ATOM 571 N N . SER A 1 72 ? 30.549 -1.620 20.646 1.00 48.94 72 SER A N 1
ATOM 572 C CA . SER A 1 72 ? 30.414 -2.966 20.108 1.00 48.94 72 SER A CA 1
ATOM 573 C C . SER A 1 72 ? 28.914 -3.201 19.966 1.00 48.94 72 SER A C 1
ATOM 575 O O . SER A 1 72 ? 28.161 -3.142 20.944 1.00 48.94 72 SER A O 1
ATOM 577 N N . GLY A 1 73 ? 28.447 -3.308 18.721 1.00 45.75 73 GLY A N 1
ATOM 578 C CA . GLY A 1 73 ? 27.041 -3.545 18.441 1.00 45.75 73 GLY A CA 1
ATOM 579 C C . GLY A 1 73 ? 26.613 -4.758 19.253 1.00 45.75 73 GLY A C 1
ATOM 580 O O . GLY A 1 73 ? 27.222 -5.823 19.146 1.00 45.75 73 GLY A O 1
ATOM 581 N N . ARG A 1 74 ? 25.619 -4.585 20.130 1.00 50.31 74 ARG A N 1
ATOM 582 C CA . ARG A 1 74 ? 25.085 -5.692 20.925 1.00 50.31 74 ARG A CA 1
ATOM 583 C C . ARG A 1 74 ? 24.729 -6.824 19.951 1.00 50.31 74 ARG A C 1
ATOM 585 O O . ARG A 1 74 ? 24.041 -6.537 18.967 1.00 50.31 74 ARG A O 1
ATOM 592 N N . PRO A 1 75 ? 25.170 -8.074 20.188 1.00 52.28 75 PRO A N 1
ATOM 593 C CA . PRO A 1 75 ? 24.862 -9.182 19.293 1.00 52.28 75 PRO A CA 1
ATOM 594 C C . PRO A 1 75 ? 23.360 -9.231 19.019 1.00 52.28 75 PRO A C 1
ATOM 596 O O . PRO A 1 75 ? 22.562 -9.080 19.949 1.00 52.28 75 PRO A O 1
ATOM 599 N N . ARG A 1 76 ? 22.971 -9.409 17.750 1.00 56.00 76 ARG A N 1
ATOM 600 C CA . ARG A 1 76 ? 21.560 -9.451 17.339 1.00 56.00 76 ARG A CA 1
ATOM 601 C C . ARG A 1 76 ? 20.826 -10.468 18.222 1.00 56.00 76 ARG A C 1
ATOM 603 O O . ARG A 1 76 ? 21.149 -11.656 18.193 1.00 56.00 76 ARG A O 1
ATOM 610 N N . GLU A 1 77 ? 19.852 -9.995 19.006 1.00 58.09 77 GLU A N 1
ATOM 611 C CA . GLU A 1 77 ? 19.077 -10.820 19.958 1.00 58.09 77 GLU A CA 1
ATOM 612 C C . GLU A 1 77 ? 18.309 -11.964 19.262 1.00 58.09 77 GLU A C 1
ATOM 614 O O . GLU A 1 77 ? 17.849 -12.902 19.913 1.00 58.09 77 GLU A O 1
ATOM 619 N N . MET A 1 78 ? 18.163 -11.894 17.934 1.00 65.81 78 MET A N 1
ATOM 620 C CA . MET A 1 78 ? 17.377 -12.804 17.105 1.00 65.81 78 MET A CA 1
ATOM 621 C C . MET A 1 78 ? 18.104 -13.155 15.805 1.00 65.81 78 MET A C 1
ATOM 623 O O . MET A 1 78 ? 18.900 -12.378 15.277 1.00 65.81 78 MET A O 1
ATOM 627 N N . THR A 1 79 ? 17.811 -14.344 15.286 1.00 71.62 79 THR A N 1
ATOM 628 C CA . THR A 1 79 ? 18.203 -14.786 13.944 1.00 71.62 79 THR A CA 1
ATOM 629 C C . THR A 1 79 ? 17.340 -14.109 12.879 1.00 71.62 79 THR A C 1
ATOM 631 O O . THR A 1 79 ? 16.187 -13.757 13.132 1.00 71.62 79 THR A O 1
ATOM 634 N N . LEU A 1 80 ? 17.845 -14.022 11.644 1.00 69.88 80 LEU A N 1
ATOM 635 C CA . LEU A 1 80 ? 17.054 -13.565 10.494 1.00 69.88 80 LEU A CA 1
ATOM 636 C C . LEU A 1 80 ? 15.754 -14.371 10.331 1.00 69.88 80 LEU A C 1
ATOM 638 O O . LEU A 1 80 ? 14.720 -13.824 9.972 1.00 69.88 80 LEU A O 1
ATOM 642 N N . ARG A 1 81 ? 15.758 -15.678 10.632 1.00 69.25 81 ARG A N 1
ATOM 643 C CA . ARG A 1 81 ? 14.551 -16.528 10.593 1.00 69.25 81 ARG A CA 1
ATOM 644 C C . ARG A 1 81 ? 13.504 -16.120 11.638 1.00 69.25 81 ARG A C 1
ATOM 646 O O . ARG A 1 81 ? 12.316 -16.115 11.331 1.00 69.25 81 ARG A O 1
ATOM 653 N N . GLN A 1 82 ? 13.932 -15.756 12.848 1.00 73.94 82 GLN A N 1
ATOM 654 C CA . GLN A 1 82 ? 13.038 -15.259 13.902 1.00 73.94 82 GLN A CA 1
ATOM 655 C C . GLN A 1 82 ? 12.474 -13.877 13.555 1.00 73.94 82 GLN A C 1
ATOM 657 O O . GLN A 1 82 ? 11.266 -13.679 13.669 1.00 73.94 82 GLN A O 1
ATOM 662 N N . ASP A 1 83 ? 13.312 -12.965 13.054 1.00 73.38 83 ASP A N 1
ATOM 663 C CA . ASP A 1 83 ? 12.877 -11.638 12.599 1.00 73.38 83 ASP A CA 1
ATOM 664 C C . ASP A 1 83 ? 11.803 -11.751 11.500 1.00 73.38 83 ASP A C 1
ATOM 666 O O . ASP A 1 83 ? 10.765 -11.089 11.559 1.00 73.38 83 ASP A O 1
ATOM 670 N N . ARG A 1 84 ? 12.004 -12.665 10.542 1.00 71.00 84 ARG A N 1
ATOM 671 C CA . ARG A 1 84 ? 11.040 -12.967 9.472 1.00 71.00 84 ARG A CA 1
ATOM 672 C C . ARG A 1 84 ? 9.730 -13.508 9.999 1.00 71.00 84 ARG A C 1
ATOM 674 O O . ARG A 1 84 ? 8.673 -13.027 9.601 1.00 71.00 84 ARG A O 1
ATOM 681 N N . ARG A 1 85 ? 9.786 -14.476 10.919 1.00 76.75 85 ARG A N 1
ATOM 682 C CA . ARG A 1 85 ? 8.574 -15.043 11.514 1.00 76.75 85 ARG A CA 1
ATOM 683 C C . ARG A 1 85 ? 7.762 -13.971 12.234 1.00 76.75 85 ARG A C 1
ATOM 685 O O . ARG A 1 85 ? 6.559 -13.911 12.032 1.00 76.75 85 ARG A O 1
ATOM 692 N N . ILE A 1 86 ? 8.414 -13.083 12.984 1.00 76.62 86 ILE A N 1
ATOM 693 C CA . ILE A 1 86 ? 7.750 -11.956 13.650 1.00 76.62 86 ILE A CA 1
ATOM 694 C C . ILE A 1 86 ? 7.039 -11.052 12.636 1.00 76.62 86 ILE A C 1
ATOM 696 O O . ILE A 1 86 ? 5.862 -10.741 12.823 1.00 76.62 86 ILE A O 1
ATOM 700 N N . ARG A 1 87 ? 7.722 -10.645 11.556 1.00 73.62 87 ARG A N 1
ATOM 701 C CA . ARG A 1 87 ? 7.114 -9.800 10.513 1.00 73.62 87 ARG A CA 1
ATOM 702 C C . ARG A 1 87 ? 5.928 -10.498 9.858 1.00 73.62 87 ARG A C 1
ATOM 704 O O . ARG A 1 87 ? 4.857 -9.913 9.762 1.00 73.62 87 ARG A O 1
ATOM 711 N N . PHE A 1 88 ? 6.094 -11.759 9.480 1.00 71.25 88 PHE A N 1
ATOM 712 C CA . PHE A 1 88 ? 5.064 -12.531 8.799 1.00 71.25 88 PHE A CA 1
ATOM 713 C C . PHE A 1 88 ? 3.823 -12.770 9.665 1.00 71.25 88 PHE A C 1
ATOM 715 O O . PHE A 1 88 ? 2.700 -12.578 9.202 1.00 71.25 88 PHE A O 1
ATOM 722 N N . THR A 1 89 ? 4.014 -13.100 10.944 1.00 72.69 89 THR A N 1
ATOM 723 C CA . THR A 1 89 ? 2.915 -13.224 11.908 1.00 72.69 89 THR A CA 1
ATOM 724 C C . THR A 1 89 ? 2.123 -11.920 12.007 1.00 72.69 89 THR A C 1
ATOM 726 O O . THR A 1 89 ? 0.899 -11.954 11.967 1.00 72.69 89 THR A O 1
ATOM 729 N N . HIS A 1 90 ? 2.795 -10.767 12.068 1.00 71.81 90 HIS A N 1
ATOM 730 C CA . HIS A 1 90 ? 2.122 -9.466 12.148 1.00 71.81 90 HIS A CA 1
ATOM 731 C C . HIS A 1 90 ? 1.579 -8.938 10.811 1.00 71.81 90 HIS A C 1
ATOM 733 O O . HIS A 1 90 ? 0.745 -8.036 10.814 1.00 71.81 90 HIS A O 1
ATOM 739 N N . LEU A 1 91 ? 2.025 -9.474 9.673 1.00 70.88 91 LEU A N 1
ATOM 740 C CA . LEU A 1 91 ? 1.410 -9.208 8.370 1.00 70.88 91 LEU A CA 1
ATOM 741 C C . LEU A 1 91 ? 0.095 -9.972 8.210 1.00 70.88 91 LEU A C 1
ATOM 743 O O . LEU A 1 91 ? -0.869 -9.394 7.715 1.00 70.88 91 LEU A O 1
ATOM 747 N N . ARG A 1 92 ? 0.062 -11.235 8.659 1.00 70.75 92 ARG A N 1
ATOM 748 C CA . ARG A 1 92 ? -1.148 -12.070 8.679 1.00 70.75 92 ARG A CA 1
ATOM 749 C C . ARG A 1 92 ? -2.160 -11.592 9.713 1.00 70.75 92 ARG A C 1
ATOM 751 O O . ARG A 1 92 ? -3.347 -11.545 9.423 1.00 70.75 92 ARG A O 1
ATOM 758 N N . ASP A 1 93 ? -1.682 -11.215 10.895 1.00 68.50 93 ASP A N 1
ATOM 759 C CA . ASP A 1 93 ? -2.504 -10.671 11.969 1.00 68.50 93 ASP A CA 1
ATOM 760 C C . ASP A 1 93 ? -1.935 -9.333 12.458 1.00 68.50 93 ASP A C 1
ATOM 762 O O . ASP A 1 93 ? -1.096 -9.246 13.367 1.00 68.50 93 ASP A O 1
ATOM 766 N N . ARG A 1 94 ? -2.433 -8.256 11.840 1.00 72.62 94 ARG A N 1
ATOM 767 C CA . ARG A 1 94 ? -2.078 -6.874 12.200 1.00 72.62 94 ARG A CA 1
ATOM 768 C C . ARG A 1 94 ? -2.640 -6.452 13.561 1.00 72.62 94 ARG A C 1
ATOM 770 O O . ARG A 1 94 ? -2.242 -5.406 14.079 1.00 72.62 94 ARG A O 1
ATOM 777 N N . PHE A 1 95 ? -3.533 -7.240 14.156 1.00 67.50 95 PHE A N 1
ATOM 778 C CA . PHE A 1 95 ? -4.160 -6.955 15.446 1.00 67.50 95 PHE A CA 1
ATOM 779 C C . PHE A 1 95 ? -3.457 -7.664 16.605 1.00 67.50 95 PHE A C 1
ATOM 781 O O . PHE A 1 95 ? -3.569 -7.220 17.748 1.00 67.50 95 PHE A O 1
ATOM 788 N N . LEU A 1 96 ? -2.642 -8.687 16.322 1.00 74.00 96 LEU A N 1
ATOM 789 C CA . LEU A 1 96 ? -1.843 -9.391 17.323 1.00 74.00 96 LEU A CA 1
ATOM 790 C C . LEU A 1 96 ? -0.959 -8.421 18.132 1.00 74.00 96 LEU A C 1
ATOM 792 O O . LEU A 1 96 ? -0.071 -7.776 17.559 1.00 74.00 96 LEU A O 1
ATOM 796 N N . PRO A 1 97 ? -1.092 -8.320 19.466 1.00 76.06 97 PRO A N 1
ATOM 797 C CA . PRO A 1 97 ? -0.228 -7.462 20.274 1.00 76.06 97 PRO A CA 1
ATOM 798 C C . PRO A 1 97 ? 1.233 -7.957 20.291 1.00 76.06 97 PRO A C 1
ATOM 800 O O . PRO A 1 97 ? 1.465 -9.158 20.428 1.00 76.06 97 PRO A O 1
ATOM 803 N N . PRO A 1 98 ? 2.256 -7.071 20.248 1.00 78.31 98 PRO A N 1
ATOM 804 C CA . PRO A 1 98 ? 3.666 -7.484 20.319 1.00 78.31 98 PRO A CA 1
ATOM 805 C C . PRO A 1 98 ? 4.003 -8.278 21.586 1.00 78.31 98 PRO A C 1
ATOM 807 O O . PRO A 1 98 ? 4.924 -9.087 21.588 1.00 78.31 98 PRO A O 1
ATOM 810 N N . THR A 1 99 ? 3.266 -8.040 22.674 1.00 80.19 99 THR A N 1
ATOM 811 C CA . THR A 1 99 ? 3.394 -8.759 23.948 1.00 80.19 99 THR A CA 1
ATOM 812 C C . THR A 1 99 ? 3.100 -10.249 23.810 1.00 80.19 99 THR A C 1
ATOM 814 O O . THR A 1 99 ? 3.750 -11.045 24.483 1.00 80.19 99 THR A O 1
ATOM 817 N N . ILE A 1 100 ? 2.172 -10.637 22.931 1.00 80.75 100 ILE A N 1
ATOM 818 C CA . ILE A 1 100 ? 1.866 -12.043 22.651 1.00 80.75 100 ILE A CA 1
ATOM 819 C C . ILE A 1 100 ? 3.004 -12.674 21.845 1.00 80.75 100 ILE A C 1
ATOM 821 O O . ILE A 1 100 ? 3.523 -13.718 22.234 1.00 80.75 100 ILE A O 1
ATOM 825 N N . THR A 1 101 ? 3.488 -11.990 20.807 1.00 81.06 101 THR A N 1
ATOM 826 C CA . THR A 1 101 ? 4.610 -12.452 19.973 1.00 81.06 101 THR A CA 1
ATOM 827 C C . THR A 1 101 ? 5.888 -12.682 20.779 1.00 81.06 101 THR A C 1
ATOM 829 O O . THR A 1 101 ? 6.586 -13.670 20.560 1.00 81.06 101 THR A O 1
ATOM 832 N N . VAL A 1 102 ? 6.174 -11.811 21.756 1.00 80.31 102 VAL A N 1
ATOM 833 C CA . VAL A 1 102 ? 7.297 -11.974 22.697 1.00 80.31 102 VAL A CA 1
ATOM 834 C C . VAL A 1 102 ? 7.180 -13.268 23.506 1.00 80.31 102 VAL A C 1
ATOM 836 O O . VAL A 1 102 ? 8.180 -13.950 23.707 1.00 80.31 102 VAL A O 1
ATOM 839 N N . ARG A 1 103 ? 5.974 -13.627 23.966 1.00 77.06 103 ARG A N 1
ATOM 840 C CA . ARG A 1 103 ? 5.751 -14.860 24.743 1.00 77.06 103 ARG A CA 1
ATOM 841 C C . ARG A 1 103 ? 5.951 -16.120 23.900 1.00 77.06 103 ARG A C 1
ATOM 843 O O . ARG A 1 103 ? 6.357 -17.141 24.438 1.00 77.06 103 ARG A O 1
ATOM 850 N N . GLN A 1 104 ? 5.670 -16.038 22.601 1.00 76.12 104 GLN A N 1
ATOM 851 C CA . GLN A 1 104 ? 5.701 -17.169 21.669 1.00 76.12 104 GLN A CA 1
ATOM 852 C C . GLN A 1 104 ? 7.031 -17.316 20.909 1.00 76.12 104 GLN A C 1
ATOM 854 O O . GLN A 1 104 ? 7.246 -18.328 20.242 1.00 76.12 104 GLN A O 1
ATOM 859 N N . THR A 1 105 ? 7.928 -16.328 20.986 1.00 70.81 105 THR A N 1
ATOM 860 C CA . THR A 1 105 ? 9.201 -16.331 20.251 1.00 70.81 105 THR A CA 1
ATOM 861 C C . THR A 1 105 ? 10.374 -16.462 21.226 1.00 70.81 105 THR A C 1
ATOM 863 O O . THR A 1 105 ? 10.777 -15.457 21.816 1.00 70.81 105 THR A O 1
ATOM 866 N N . PRO A 1 106 ? 10.956 -17.663 21.410 1.00 63.12 106 PRO A N 1
ATOM 867 C CA . PRO A 1 106 ? 12.203 -17.788 22.157 1.00 63.12 106 PRO A CA 1
ATOM 868 C C . PRO A 1 106 ? 13.299 -17.030 21.396 1.00 63.12 106 PRO A C 1
ATOM 870 O O . PRO A 1 106 ? 13.458 -17.233 20.192 1.00 63.12 106 PRO A O 1
ATOM 873 N N . GLY A 1 107 ? 14.009 -16.114 22.061 1.00 60.06 107 GLY A N 1
ATOM 874 C CA . GLY A 1 107 ? 15.140 -15.393 21.470 1.00 60.06 107 GLY A CA 1
ATOM 875 C C . GLY A 1 107 ? 16.377 -16.280 21.327 1.00 60.06 107 GLY A C 1
ATOM 876 O O . GLY A 1 107 ? 16.372 -17.460 21.685 1.00 60.06 107 GLY A O 1
ATOM 877 N N . ARG A 1 108 ? 17.468 -15.724 20.794 1.00 56.78 108 ARG A N 1
ATOM 878 C CA . ARG A 1 108 ? 18.750 -16.440 20.726 1.00 56.78 108 ARG A CA 1
ATOM 879 C C . ARG A 1 108 ? 19.235 -16.742 22.157 1.00 56.78 108 ARG A C 1
ATOM 881 O O . ARG A 1 108 ? 19.186 -15.862 23.011 1.00 56.78 108 ARG A O 1
ATOM 888 N N . TYR A 1 109 ? 19.686 -17.972 22.417 1.00 54.38 109 TYR A N 1
ATOM 889 C CA . TYR A 1 109 ? 20.132 -18.443 23.744 1.00 54.38 109 TYR A CA 1
ATOM 890 C C . TYR A 1 109 ? 19.053 -18.445 24.851 1.00 54.38 109 TYR A C 1
ATOM 892 O O . TYR A 1 109 ? 19.369 -18.187 26.007 1.00 54.38 109 TYR A O 1
ATOM 900 N N . ASN A 1 110 ? 17.776 -18.700 24.525 1.00 57.03 110 ASN A N 1
ATOM 901 C CA . ASN A 1 110 ? 16.648 -18.662 25.482 1.00 57.03 110 ASN A CA 1
ATOM 902 C C . ASN A 1 110 ? 16.449 -17.308 26.195 1.00 57.03 110 ASN A C 1
ATOM 904 O O . ASN A 1 110 ? 15.690 -17.207 27.160 1.00 57.03 110 ASN A O 1
ATOM 908 N N . LEU A 1 111 ? 17.075 -16.238 25.699 1.00 60.47 111 LEU A N 1
ATOM 909 C CA . LEU A 1 111 ? 16.840 -14.886 26.190 1.00 60.47 111 LEU A CA 1
ATOM 910 C C . LEU A 1 111 ? 15.460 -14.411 25.722 1.00 60.47 111 LEU A C 1
ATOM 912 O O . LEU A 1 111 ? 15.113 -14.509 24.542 1.00 60.47 111 LEU A O 1
ATOM 916 N N . ARG A 1 112 ? 14.654 -13.885 26.650 1.00 62.59 112 ARG A N 1
ATOM 917 C CA . ARG A 1 112 ? 13.363 -13.274 26.311 1.00 62.59 112 ARG A CA 1
ATOM 918 C C . ARG A 1 112 ? 13.600 -11.982 25.533 1.00 62.59 112 ARG A C 1
ATOM 920 O O . ARG A 1 112 ? 14.265 -11.072 26.021 1.00 62.59 112 ARG A O 1
ATOM 927 N N . ILE A 1 113 ? 13.025 -11.898 24.338 1.00 74.69 113 ILE A N 1
ATOM 928 C CA . ILE A 1 113 ? 13.070 -10.690 23.509 1.00 74.69 113 ILE A CA 1
ATOM 929 C C . ILE A 1 113 ? 12.179 -9.602 24.115 1.00 74.69 113 ILE A C 1
ATOM 931 O O . ILE A 1 113 ? 11.129 -9.889 24.689 1.00 74.69 113 ILE A O 1
ATOM 935 N N . SER A 1 114 ? 12.574 -8.335 24.004 1.00 79.62 114 SER A N 1
ATOM 936 C CA . SER A 1 114 ? 11.737 -7.243 24.509 1.00 79.62 114 SER A CA 1
ATOM 937 C C . SER A 1 114 ? 10.590 -6.925 23.540 1.00 79.62 114 SER A C 1
ATOM 939 O O . SER A 1 114 ? 10.699 -7.124 22.326 1.00 79.62 114 SER A O 1
ATOM 941 N N . THR A 1 115 ? 9.496 -6.340 24.047 1.00 78.69 115 THR A N 1
ATOM 942 C CA . THR A 1 115 ? 8.430 -5.808 23.171 1.00 78.69 115 THR A CA 1
ATOM 943 C C . THR A 1 115 ? 8.963 -4.738 22.221 1.00 78.69 115 THR A C 1
ATOM 945 O O . THR A 1 115 ? 8.472 -4.608 21.101 1.00 78.69 115 THR A O 1
ATOM 948 N N . GLN A 1 116 ? 9.990 -3.993 22.641 1.00 72.56 116 GLN A N 1
ATOM 949 C CA . GLN A 1 116 ? 10.637 -2.994 21.805 1.00 72.56 116 GLN A CA 1
ATOM 950 C C . GLN A 1 116 ? 11.438 -3.632 20.669 1.00 72.56 116 GLN A C 1
ATOM 952 O O . GLN A 1 116 ? 11.418 -3.106 19.562 1.00 72.56 116 GLN A O 1
ATOM 957 N N . THR A 1 117 ? 12.054 -4.795 20.895 1.00 76.94 117 THR A N 1
ATOM 958 C CA . THR A 1 117 ? 12.757 -5.556 19.855 1.00 76.94 117 THR A CA 1
ATOM 959 C C . THR A 1 117 ? 11.778 -5.957 18.744 1.00 76.94 117 THR A C 1
ATOM 961 O O . THR A 1 117 ? 12.050 -5.701 17.574 1.00 76.94 117 THR A O 1
ATOM 964 N N . VAL A 1 118 ? 10.587 -6.464 19.095 1.00 74.75 118 VAL A N 1
ATOM 965 C CA . VAL A 1 118 ? 9.514 -6.756 18.120 1.00 74.75 118 VAL A CA 1
ATOM 966 C C . VAL A 1 118 ? 9.083 -5.489 17.373 1.00 74.75 118 VAL A C 1
ATOM 968 O O . VAL A 1 118 ? 9.016 -5.496 16.148 1.00 74.75 118 VAL A O 1
ATOM 971 N N . ARG A 1 119 ? 8.845 -4.373 18.078 1.00 73.12 119 ARG A N 1
ATOM 972 C CA . ARG A 1 119 ? 8.475 -3.097 17.433 1.00 73.12 119 ARG A CA 1
ATOM 973 C C . ARG A 1 119 ? 9.550 -2.593 16.471 1.00 73.12 119 ARG A C 1
ATOM 975 O O . ARG A 1 119 ? 9.196 -2.109 15.405 1.00 73.12 119 ARG A O 1
ATOM 982 N N . ASN A 1 120 ? 10.829 -2.719 16.818 1.00 72.25 120 ASN A N 1
ATOM 983 C CA . ASN A 1 120 ? 11.939 -2.317 15.954 1.00 72.25 120 ASN A CA 1
ATOM 984 C C . ASN A 1 120 ? 11.999 -3.185 14.685 1.00 72.25 120 ASN A C 1
ATOM 986 O O . ASN A 1 120 ? 12.161 -2.648 13.597 1.00 72.25 120 ASN A O 1
ATOM 990 N N . ARG A 1 121 ? 11.754 -4.500 14.786 1.00 73.31 121 ARG A N 1
ATOM 991 C CA . ARG A 1 121 ? 11.674 -5.381 13.603 1.00 73.31 121 ARG A CA 1
ATOM 992 C C . ARG A 1 121 ? 10.493 -5.095 12.695 1.00 73.31 121 ARG A C 1
ATOM 994 O O . ARG A 1 121 ? 10.594 -5.310 11.490 1.00 73.31 121 ARG A O 1
ATOM 1001 N N . LEU A 1 122 ? 9.393 -4.620 13.269 1.00 67.69 122 LEU A N 1
ATOM 1002 C CA . LEU A 1 122 ? 8.222 -4.190 12.514 1.00 67.69 122 LEU A CA 1
ATOM 1003 C C . LEU A 1 122 ? 8.373 -2.771 11.939 1.00 67.69 122 LEU A C 1
ATOM 1005 O O . LEU A 1 122 ? 7.657 -2.441 11.000 1.00 67.69 122 LEU A O 1
ATOM 1009 N N . ARG A 1 123 ? 9.279 -1.942 12.482 1.00 64.00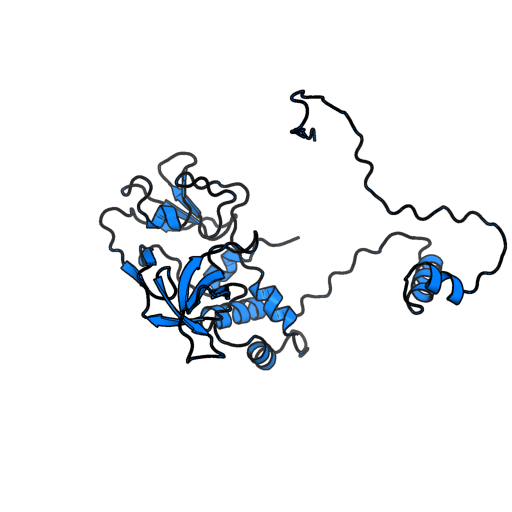 123 ARG A N 1
ATOM 1010 C CA . ARG A 1 123 ? 9.659 -0.632 11.913 1.00 64.00 123 ARG A CA 1
ATOM 1011 C C . ARG A 1 123 ? 10.535 -0.768 10.664 1.00 64.00 123 ARG A C 1
ATOM 1013 O O . ARG A 1 123 ? 10.468 0.071 9.783 1.00 64.00 123 ARG A O 1
ATOM 1020 N N . GLU A 1 124 ? 11.329 -1.830 10.589 1.00 53.91 124 GLU A N 1
ATOM 1021 C CA . GLU A 1 124 ? 12.427 -2.029 9.627 1.00 53.91 124 GLU A CA 1
ATOM 1022 C C . GLU A 1 124 ? 12.038 -2.279 8.148 1.00 53.91 124 GLU A C 1
ATOM 1024 O O . GLU A 1 124 ? 12.868 -2.782 7.405 1.00 53.91 124 GLU A O 1
ATOM 1029 N N . ALA A 1 125 ? 10.822 -1.984 7.678 1.00 53.34 125 ALA A N 1
ATOM 1030 C CA . ALA A 1 125 ? 10.383 -2.461 6.355 1.00 53.34 125 ALA A CA 1
ATOM 1031 C C . ALA A 1 125 ? 9.565 -1.448 5.538 1.00 53.34 125 ALA A C 1
ATOM 1033 O O . ALA A 1 125 ? 8.479 -1.760 5.052 1.00 53.34 125 ALA A O 1
ATOM 1034 N N . GLY A 1 126 ? 10.091 -0.238 5.356 1.00 60.38 126 GLY A N 1
ATOM 1035 C CA . GLY A 1 126 ? 9.730 0.577 4.198 1.00 60.38 126 GLY A CA 1
ATOM 1036 C C . GLY A 1 126 ? 10.715 0.293 3.066 1.00 60.38 126 GLY A C 1
ATOM 1037 O O . GLY A 1 126 ? 11.826 0.817 3.101 1.00 60.38 126 GLY A O 1
ATOM 1038 N N . VAL A 1 127 ? 10.340 -0.530 2.077 1.00 69.00 127 VAL A N 1
ATOM 1039 C CA . VAL A 1 127 ? 11.128 -0.637 0.835 1.00 69.00 127 VAL A CA 1
ATOM 1040 C C . VAL A 1 127 ? 11.192 0.753 0.216 1.00 69.00 127 VAL A C 1
ATOM 1042 O O . VAL A 1 127 ? 10.154 1.384 0.014 1.00 69.00 127 VAL A O 1
ATOM 1045 N N . LYS A 1 128 ? 12.395 1.240 -0.077 1.00 77.94 128 LYS A N 1
ATOM 1046 C CA . LYS A 1 128 ? 12.601 2.502 -0.786 1.00 77.94 128 LYS A CA 1
ATOM 1047 C C . LYS A 1 128 ? 13.712 2.342 -1.809 1.00 77.94 128 LYS A C 1
ATOM 1049 O O . LYS A 1 128 ? 14.740 1.743 -1.509 1.00 77.94 128 LYS A O 1
ATOM 1054 N N . HIS A 1 129 ? 13.516 2.930 -2.978 1.00 85.00 129 HIS A N 1
ATOM 1055 C CA . HIS A 1 129 ? 14.512 3.018 -4.038 1.00 85.00 129 HIS A CA 1
ATOM 1056 C C . HIS A 1 129 ? 15.050 4.452 -4.022 1.00 85.00 129 HIS A C 1
ATOM 1058 O O . HIS A 1 129 ? 14.425 5.369 -4.546 1.00 85.00 129 HIS A O 1
ATOM 1064 N N . THR A 1 130 ? 16.173 4.671 -3.331 1.00 85.44 130 THR A N 1
ATOM 1065 C CA . THR A 1 130 ? 16.652 6.009 -2.910 1.00 85.44 130 THR A CA 1
ATOM 1066 C C . THR A 1 130 ? 16.996 6.970 -4.042 1.00 85.44 130 THR A C 1
ATOM 1068 O O . THR A 1 130 ? 17.050 8.170 -3.801 1.00 85.44 130 THR A O 1
ATOM 1071 N N . HIS A 1 131 ? 17.238 6.450 -5.242 1.00 88.62 131 HIS A N 1
ATOM 1072 C CA . HIS A 1 131 ? 17.663 7.213 -6.417 1.00 88.62 131 HIS A CA 1
ATOM 1073 C C . HIS A 1 131 ? 16.679 7.071 -7.580 1.00 88.62 131 HIS A C 1
ATOM 1075 O O . HIS A 1 131 ? 17.073 7.180 -8.732 1.00 88.62 131 HIS A O 1
ATOM 1081 N N . VAL A 1 132 ? 15.417 6.759 -7.280 1.00 92.44 132 VAL A N 1
ATOM 1082 C CA . VAL A 1 132 ? 14.377 6.532 -8.286 1.00 92.44 132 VAL A CA 1
ATOM 1083 C C . VAL A 1 132 ? 13.210 7.457 -7.992 1.00 92.44 132 VAL A C 1
ATOM 1085 O O . VAL A 1 132 ? 12.747 7.521 -6.848 1.00 92.44 132 VAL A O 1
ATOM 1088 N N . GLN A 1 133 ? 12.752 8.159 -9.021 1.00 94.81 133 GLN A N 1
ATOM 1089 C CA . GLN A 1 133 ? 11.537 8.964 -9.018 1.00 94.81 133 GLN A CA 1
ATOM 1090 C C . GLN A 1 133 ? 10.444 8.196 -9.763 1.00 94.81 133 GLN A C 1
ATOM 1092 O O . GLN A 1 133 ? 10.737 7.435 -10.676 1.00 94.81 133 GLN A O 1
ATOM 1097 N N . CYS A 1 134 ? 9.194 8.338 -9.331 1.00 95.50 134 CYS A N 1
ATOM 1098 C CA . CYS A 1 134 ? 8.060 7.869 -10.120 1.00 95.50 134 CYS A CA 1
ATOM 1099 C C . CYS A 1 134 ? 7.763 8.880 -11.234 1.00 95.50 134 CYS A C 1
ATOM 1101 O O . CYS A 1 134 ? 7.413 10.010 -10.911 1.00 95.50 134 CYS A O 1
ATOM 1103 N N . ASP A 1 135 ? 7.806 8.477 -12.501 1.00 98.00 135 ASP A N 1
ATOM 1104 C CA . ASP A 1 135 ? 7.520 9.358 -13.645 1.00 98.00 135 ASP A CA 1
ATOM 1105 C C . ASP A 1 135 ? 6.037 9.734 -13.778 1.00 98.00 135 ASP A C 1
ATOM 1107 O O . ASP A 1 135 ? 5.690 10.678 -14.479 1.00 98.00 135 ASP A O 1
ATOM 1111 N N . GLY A 1 136 ? 5.140 9.001 -13.111 1.00 96.12 136 GLY A N 1
ATOM 1112 C CA . GLY A 1 136 ? 3.702 9.287 -13.134 1.00 96.12 136 GLY A CA 1
ATOM 1113 C C . GLY A 1 136 ? 3.234 10.293 -12.076 1.00 96.12 136 GLY A C 1
ATOM 1114 O O . GLY A 1 136 ? 2.194 10.918 -12.248 1.00 96.12 136 GLY A O 1
ATOM 1115 N N . CYS A 1 137 ? 3.948 10.435 -10.953 1.00 93.31 137 CYS A N 1
ATOM 1116 C CA . CYS A 1 137 ? 3.506 11.297 -9.841 1.00 93.31 137 CYS A CA 1
ATOM 1117 C C . CYS A 1 137 ? 4.628 12.032 -9.104 1.00 93.31 137 CYS A C 1
ATOM 1119 O O . CYS A 1 137 ? 4.400 12.567 -8.018 1.00 93.31 137 CYS A O 1
ATOM 1121 N N . ASP A 1 138 ? 5.846 11.997 -9.641 1.00 94.50 138 ASP A N 1
ATOM 1122 C CA . ASP A 1 138 ? 7.040 12.647 -9.098 1.00 94.50 138 ASP A CA 1
ATOM 1123 C C . ASP A 1 138 ? 7.417 12.240 -7.665 1.00 94.50 138 ASP A C 1
ATOM 1125 O O . ASP A 1 138 ? 8.224 12.894 -6.999 1.00 94.50 138 ASP A O 1
ATOM 1129 N N . MET A 1 139 ? 6.877 11.122 -7.163 1.00 87.88 139 MET A N 1
ATOM 1130 C CA . MET A 1 139 ? 7.249 10.606 -5.849 1.00 87.88 139 MET A CA 1
ATOM 1131 C C . MET A 1 139 ? 8.746 10.282 -5.815 1.00 87.88 139 MET A C 1
ATOM 1133 O O . MET A 1 139 ? 9.205 9.364 -6.497 1.00 87.88 139 MET A O 1
ATOM 1137 N N . TYR A 1 140 ? 9.478 10.979 -4.944 1.00 88.44 140 TYR A N 1
ATOM 1138 C CA . TYR A 1 140 ? 10.902 10.770 -4.708 1.00 88.44 140 TYR A CA 1
ATOM 1139 C C . TYR A 1 140 ? 11.251 10.816 -3.205 1.00 88.44 140 TYR A C 1
ATOM 1141 O O . TYR A 1 140 ? 10.843 11.742 -2.497 1.00 88.44 140 TYR A O 1
ATOM 1149 N N . PRO A 1 141 ? 12.037 9.854 -2.686 1.00 88.56 141 PRO A N 1
ATOM 1150 C CA . PRO A 1 141 ? 12.412 8.597 -3.338 1.00 88.56 141 PRO A CA 1
ATOM 1151 C C . PRO A 1 141 ? 11.194 7.677 -3.508 1.00 88.56 141 PRO A C 1
ATOM 1153 O O . PRO A 1 141 ? 10.274 7.718 -2.688 1.00 88.56 141 PRO A O 1
ATOM 1156 N N . LEU A 1 142 ? 11.203 6.818 -4.529 1.00 88.25 142 LEU A N 1
ATOM 1157 C CA . LEU A 1 142 ? 10.130 5.854 -4.777 1.00 88.25 142 LEU A CA 1
ATOM 1158 C C . LEU A 1 142 ? 10.009 4.872 -3.600 1.00 88.25 142 LEU A C 1
ATOM 1160 O O . LEU A 1 142 ? 10.974 4.200 -3.220 1.00 88.25 142 LEU A O 1
ATOM 1164 N N . ARG A 1 143 ? 8.811 4.795 -3.008 1.00 84.56 143 ARG A N 1
ATOM 1165 C CA . ARG A 1 143 ? 8.498 3.939 -1.850 1.00 84.56 143 ARG A CA 1
ATOM 1166 C C . ARG A 1 143 ? 7.668 2.730 -2.276 1.00 84.56 143 ARG A C 1
ATOM 1168 O O . ARG A 1 143 ? 6.740 2.852 -3.067 1.00 84.56 143 ARG A O 1
ATOM 1175 N N . GLY A 1 144 ? 7.962 1.572 -1.694 1.00 83.00 144 GLY A N 1
ATOM 1176 C CA . GLY A 1 144 ? 7.301 0.309 -2.004 1.00 83.00 144 GLY A CA 1
ATOM 1177 C C . GLY A 1 144 ? 7.882 -0.383 -3.237 1.00 83.00 144 GLY A C 1
ATOM 1178 O O . GLY A 1 144 ? 9.094 -0.398 -3.450 1.00 83.00 144 GLY A O 1
ATOM 1179 N N . ILE A 1 145 ? 7.003 -1.008 -4.019 1.00 89.25 145 ILE A N 1
ATOM 1180 C CA . ILE A 1 145 ? 7.375 -1.740 -5.232 1.00 89.25 145 ILE A CA 1
ATOM 1181 C C . ILE A 1 145 ? 7.721 -0.731 -6.329 1.00 89.25 145 ILE A C 1
ATOM 1183 O O . ILE A 1 145 ? 6.940 0.181 -6.599 1.00 89.25 145 ILE A O 1
ATOM 1187 N N . ARG A 1 146 ? 8.876 -0.922 -6.974 1.00 94.00 146 ARG A N 1
ATOM 1188 C CA . ARG A 1 146 ? 9.267 -0.188 -8.183 1.00 94.00 146 ARG A CA 1
ATOM 1189 C C . ARG A 1 146 ? 8.832 -0.975 -9.411 1.00 94.00 146 ARG A C 1
ATOM 1191 O O . ARG A 1 146 ? 9.200 -2.144 -9.546 1.00 94.00 146 ARG A O 1
ATOM 1198 N N . TRP A 1 147 ? 8.108 -0.320 -10.306 1.00 96.62 147 TRP A N 1
ATOM 1199 C CA . TRP A 1 147 ? 7.670 -0.871 -11.583 1.00 96.62 147 TRP A CA 1
ATOM 1200 C C . TRP A 1 147 ? 8.468 -0.205 -12.694 1.00 96.62 147 TRP A C 1
ATOM 1202 O O . TRP A 1 147 ? 8.141 0.896 -13.124 1.00 96.62 147 TRP A O 1
ATOM 1212 N N . LYS A 1 148 ? 9.531 -0.868 -13.149 1.00 96.94 148 LYS A N 1
ATOM 1213 C CA . LYS A 1 148 ? 10.392 -0.350 -14.215 1.00 96.94 148 LYS A CA 1
ATOM 1214 C C . LYS A 1 148 ? 9.856 -0.766 -15.579 1.00 96.94 148 LYS A C 1
ATOM 1216 O O . LYS A 1 148 ? 9.766 -1.966 -15.833 1.00 96.9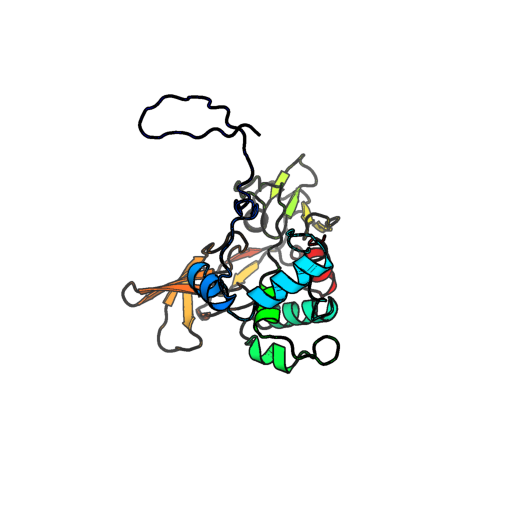4 148 LYS A O 1
ATOM 1221 N N . CYS A 1 149 ? 9.556 0.178 -16.463 1.00 98.06 149 CYS A N 1
ATOM 1222 C CA . CYS A 1 149 ? 9.225 -0.146 -17.848 1.00 98.06 149 CYS A CA 1
ATOM 1223 C C . CYS A 1 149 ? 10.434 -0.809 -18.528 1.00 98.06 149 CYS A C 1
ATOM 1225 O O . CYS A 1 149 ? 11.577 -0.375 -18.355 1.00 98.06 149 CYS A O 1
ATOM 1227 N N . MET A 1 150 ? 10.187 -1.887 -19.270 1.00 96.69 150 MET A N 1
ATOM 1228 C CA . MET A 1 150 ? 11.228 -2.626 -19.996 1.00 96.69 150 MET A CA 1
ATOM 1229 C C . MET A 1 150 ? 11.393 -2.153 -21.446 1.00 96.69 150 MET A C 1
ATOM 1231 O O . MET A 1 150 ? 12.323 -2.592 -22.116 1.00 96.69 150 MET A O 1
ATOM 1235 N N . ILE A 1 151 ? 10.503 -1.275 -21.918 1.00 97.19 151 ILE A N 1
ATOM 1236 C CA . ILE A 1 151 ? 10.500 -0.740 -23.287 1.00 97.19 151 ILE A CA 1
ATOM 1237 C C . ILE A 1 151 ? 11.071 0.681 -23.308 1.00 97.19 151 ILE A C 1
ATOM 1239 O O . ILE A 1 151 ? 11.930 0.998 -24.127 1.00 97.19 151 ILE A O 1
ATOM 1243 N N . CYS A 1 152 ? 10.643 1.531 -22.375 1.00 96.44 152 CYS A N 1
ATOM 1244 C CA . CYS A 1 152 ? 11.116 2.907 -22.279 1.00 96.44 152 CYS A CA 1
ATOM 1245 C C . CYS A 1 152 ? 12.437 3.015 -21.507 1.00 96.44 152 CYS A C 1
ATOM 1247 O O . CYS A 1 152 ? 12.645 2.365 -20.477 1.00 96.44 152 CYS A O 1
ATOM 1249 N N . GLY A 1 153 ? 13.316 3.899 -21.985 1.00 91.69 153 GLY A N 1
ATOM 1250 C CA . GLY A 1 153 ? 14.510 4.309 -21.252 1.00 91.69 153 GLY A CA 1
ATOM 1251 C C . GLY A 1 153 ? 14.125 5.086 -19.995 1.00 91.69 153 GLY A C 1
ATOM 1252 O O . GLY A 1 153 ? 13.319 6.002 -20.073 1.00 91.69 153 GLY A O 1
ATOM 1253 N N . ASP A 1 154 ? 14.695 4.685 -18.859 1.00 91.12 154 ASP A N 1
ATOM 1254 C CA . ASP A 1 154 ? 14.557 5.346 -17.550 1.00 91.12 154 ASP A CA 1
ATOM 1255 C C . ASP A 1 154 ? 13.128 5.715 -17.108 1.00 91.12 154 ASP A C 1
ATOM 1257 O O . ASP A 1 154 ? 12.916 6.773 -16.541 1.00 91.12 154 ASP A O 1
ATOM 1261 N N . TYR A 1 155 ? 12.152 4.834 -17.367 1.00 97.75 155 TYR A N 1
ATOM 1262 C CA . TYR A 1 155 ? 10.766 5.040 -16.934 1.00 97.75 155 TYR A CA 1
ATOM 1263 C C . TYR A 1 155 ? 10.379 4.086 -15.794 1.00 97.75 155 TYR A C 1
ATOM 1265 O O . TYR A 1 155 ? 10.436 2.857 -15.941 1.00 97.75 155 TYR A O 1
ATOM 1273 N N . ASP A 1 156 ? 9.973 4.643 -14.660 1.00 97.88 156 ASP A N 1
ATOM 1274 C CA . ASP A 1 156 ? 9.681 3.981 -13.399 1.00 97.88 156 ASP A CA 1
ATOM 1275 C C . ASP A 1 156 ? 8.368 4.485 -12.788 1.00 97.88 156 ASP A C 1
ATOM 1277 O O . ASP A 1 156 ? 8.127 5.676 -12.633 1.00 97.88 156 ASP A O 1
ATOM 1281 N N . LEU A 1 157 ? 7.513 3.559 -12.357 1.00 97.00 157 LEU A N 1
ATOM 1282 C CA . LEU A 1 157 ? 6.264 3.871 -11.666 1.00 97.00 157 LEU A CA 1
ATOM 1283 C C . LEU A 1 157 ? 6.274 3.337 -10.232 1.00 97.00 157 LEU A C 1
ATOM 1285 O O . LEU A 1 157 ? 6.818 2.266 -9.940 1.00 97.00 157 LEU A O 1
ATOM 1289 N N . CYS A 1 158 ? 5.627 4.067 -9.323 1.00 93.00 158 CYS A N 1
ATOM 1290 C CA . CYS A 1 158 ? 5.220 3.545 -8.021 1.00 93.00 158 CYS A CA 1
ATOM 1291 C C . CYS A 1 158 ? 3.981 2.644 -8.173 1.00 93.00 158 CYS A C 1
ATOM 1293 O O . CYS A 1 158 ? 3.335 2.632 -9.221 1.00 93.00 158 CYS A O 1
ATOM 1295 N N . THR A 1 159 ? 3.623 1.892 -7.127 1.00 91.88 159 THR A N 1
ATOM 1296 C CA . THR A 1 159 ? 2.439 1.013 -7.166 1.00 91.88 159 THR A CA 1
ATOM 1297 C C . THR A 1 159 ? 1.150 1.764 -7.475 1.00 91.88 159 THR A C 1
ATOM 1299 O O . THR A 1 159 ? 0.365 1.268 -8.271 1.00 91.88 159 THR A O 1
ATOM 1302 N N . ASP A 1 160 ? 0.934 2.945 -6.893 1.00 91.44 160 ASP A N 1
ATOM 1303 C CA . ASP A 1 160 ? -0.313 3.686 -7.105 1.00 91.44 160 ASP A CA 1
ATOM 1304 C C . ASP A 1 160 ? -0.456 4.097 -8.587 1.00 91.44 160 ASP A C 1
ATOM 1306 O O . ASP A 1 160 ? -1.507 3.858 -9.172 1.00 91.44 160 ASP A O 1
ATOM 1310 N N . CYS A 1 161 ? 0.609 4.588 -9.237 1.00 95.50 161 CYS A N 1
ATOM 1311 C CA . CYS A 1 161 ? 0.594 4.899 -10.674 1.00 95.50 161 CYS A CA 1
ATOM 1312 C C . CYS A 1 161 ? 0.472 3.646 -11.551 1.00 95.50 161 CYS A C 1
ATOM 1314 O O . CYS A 1 161 ? -0.327 3.613 -12.483 1.00 95.50 161 CYS A O 1
ATOM 1316 N N . TYR A 1 162 ? 1.231 2.591 -11.242 1.00 97.44 162 TYR A N 1
ATOM 1317 C CA . TYR A 1 162 ? 1.174 1.346 -12.007 1.00 97.44 162 TYR A CA 1
ATOM 1318 C C . TYR A 1 162 ? -0.230 0.727 -11.995 1.00 97.44 162 TYR A C 1
ATOM 1320 O O . TYR A 1 162 ? -0.726 0.272 -13.025 1.00 97.44 162 TYR A O 1
ATOM 1328 N N . MET A 1 163 ? -0.888 0.737 -10.837 1.00 95.62 163 MET A N 1
ATOM 1329 C CA . MET A 1 163 ? -2.233 0.193 -10.685 1.00 95.62 163 MET A CA 1
ATOM 1330 C C . MET A 1 163 ? -3.324 1.136 -11.207 1.00 95.62 163 MET A C 1
ATOM 1332 O O . MET A 1 163 ? -4.401 0.664 -11.547 1.00 95.62 163 MET A O 1
ATOM 1336 N N . ASN A 1 164 ? -3.058 2.441 -11.317 1.00 94.50 164 ASN A N 1
ATOM 1337 C CA . ASN A 1 164 ? -3.976 3.420 -11.910 1.00 94.50 164 ASN A CA 1
ATOM 1338 C C . ASN A 1 164 ? -3.855 3.517 -13.441 1.00 94.50 164 ASN A C 1
ATOM 1340 O O . ASN A 1 164 ? -4.310 4.490 -14.030 1.00 94.50 164 ASN A O 1
ATOM 1344 N N . ASN A 1 165 ? -3.237 2.527 -14.091 1.00 96.38 165 ASN A N 1
ATOM 1345 C CA . ASN A 1 165 ? -3.073 2.505 -15.545 1.00 96.38 165 ASN A CA 1
ATOM 1346 C C . ASN A 1 165 ? -2.288 3.695 -16.112 1.00 96.38 165 ASN A C 1
ATOM 1348 O O . ASN A 1 165 ? -2.433 4.024 -17.284 1.00 96.38 165 ASN A O 1
ATOM 1352 N N . GLU A 1 166 ? -1.405 4.295 -15.308 1.00 97.56 166 GLU A N 1
ATOM 1353 C CA . GLU A 1 166 ? -0.444 5.269 -15.825 1.00 97.56 166 GLU A CA 1
ATOM 1354 C C . GLU A 1 166 ? 0.535 4.570 -16.771 1.00 97.56 166 GLU A C 1
ATOM 1356 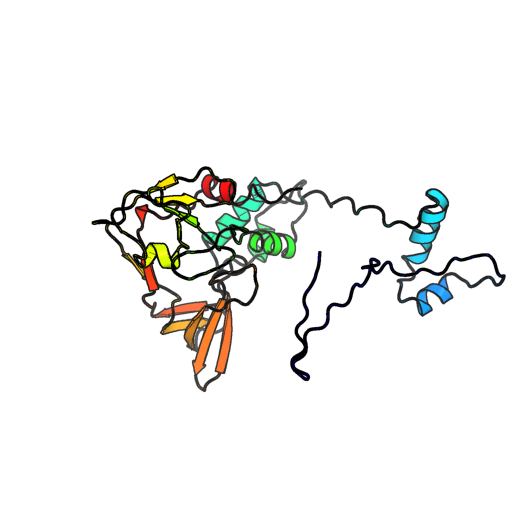O O . GLU A 1 166 ? 0.946 3.434 -16.497 1.00 97.56 166 GLU A O 1
ATOM 1361 N N . HIS A 1 167 ? 0.956 5.273 -17.827 1.00 97.56 167 HIS A N 1
ATOM 1362 C CA . HIS A 1 167 ? 1.794 4.766 -18.924 1.00 97.56 167 HIS A CA 1
ATOM 1363 C C . HIS A 1 167 ? 1.104 3.742 -19.841 1.00 97.56 167 HIS A C 1
ATOM 1365 O O . HIS A 1 167 ? 0.082 3.160 -19.490 1.00 97.56 167 HIS A O 1
ATOM 1371 N N . ASP A 1 168 ? 1.700 3.493 -21.009 1.00 97.81 168 ASP A N 1
ATOM 1372 C CA . ASP A 1 168 ? 1.216 2.516 -21.988 1.00 97.81 168 ASP A CA 1
ATOM 1373 C C . ASP A 1 168 ? 0.965 1.139 -21.334 1.00 97.81 168 ASP A C 1
ATOM 1375 O O . ASP A 1 168 ? 1.798 0.606 -20.586 1.00 97.81 168 ASP A O 1
ATOM 1379 N N . LEU A 1 169 ? -0.226 0.582 -21.571 1.00 97.88 169 LEU A N 1
ATOM 1380 C CA . LEU A 1 169 ? -0.667 -0.691 -20.998 1.00 97.88 169 LEU A CA 1
ATOM 1381 C C . LEU A 1 169 ? -0.097 -1.901 -21.743 1.00 97.88 169 LEU A C 1
ATOM 1383 O O . LEU A 1 169 ? 0.027 -2.967 -21.135 1.00 97.88 169 LEU A O 1
ATOM 1387 N N . SER A 1 170 ? 0.293 -1.733 -23.008 1.00 97.75 170 SER A N 1
ATOM 1388 C CA . SER A 1 170 ? 0.956 -2.762 -23.816 1.00 97.75 170 SER A CA 1
ATOM 1389 C C . SER A 1 170 ? 2.417 -2.973 -23.391 1.00 97.75 170 SER A C 1
ATOM 1391 O O . SER A 1 170 ? 3.019 -4.017 -23.655 1.00 97.75 170 SER A O 1
ATOM 1393 N N . HIS A 1 171 ? 3.002 -2.004 -22.677 1.00 97.75 171 HIS A N 1
ATOM 1394 C CA . HIS A 1 171 ? 4.372 -2.099 -22.202 1.00 97.75 171 HIS A CA 1
ATOM 1395 C C . HIS A 1 171 ? 4.515 -3.109 -21.060 1.00 97.75 171 HIS A C 1
ATOM 1397 O O . HIS A 1 171 ? 3.795 -3.080 -20.060 1.00 97.75 171 HIS A O 1
ATOM 1403 N N . ILE A 1 172 ? 5.517 -3.980 -21.186 1.00 97.38 172 ILE A N 1
ATOM 1404 C CA . ILE A 1 172 ? 5.926 -4.899 -20.123 1.00 97.38 172 ILE A CA 1
ATOM 1405 C C . ILE A 1 172 ? 6.747 -4.175 -19.054 1.00 97.38 172 ILE A C 1
ATOM 1407 O O . ILE A 1 172 ? 7.603 -3.331 -19.341 1.00 97.38 172 ILE A O 1
ATOM 1411 N N . PHE A 1 173 ? 6.521 -4.554 -17.799 1.00 98.00 173 PHE A N 1
ATOM 1412 C CA . PHE A 1 173 ? 7.195 -3.968 -16.645 1.00 98.00 173 PHE A CA 1
ATOM 1413 C C . PHE A 1 173 ? 8.004 -5.007 -15.882 1.00 98.00 173 PHE A C 1
ATOM 1415 O O . PHE A 1 173 ? 7.674 -6.188 -15.847 1.00 98.00 173 PHE A O 1
ATOM 1422 N N . LYS A 1 174 ? 9.051 -4.544 -15.204 1.00 96.19 174 LYS A N 1
ATOM 1423 C CA . LYS A 1 174 ? 9.819 -5.309 -14.233 1.00 96.19 174 LYS A CA 1
ATOM 1424 C C . LYS A 1 174 ? 9.480 -4.851 -12.821 1.00 96.19 174 LYS A C 1
ATOM 1426 O O . LYS A 1 174 ? 9.744 -3.708 -12.446 1.00 96.19 174 LYS A O 1
ATOM 1431 N N . ARG A 1 175 ? 8.942 -5.767 -12.021 1.00 94.56 175 ARG A N 1
ATOM 1432 C CA . ARG A 1 175 ? 8.615 -5.585 -10.607 1.00 94.56 175 ARG A CA 1
ATOM 1433 C C . ARG A 1 175 ? 9.865 -5.756 -9.747 1.00 94.56 175 ARG A C 1
ATOM 1435 O O . ARG A 1 175 ? 10.411 -6.856 -9.667 1.00 94.56 175 ARG A O 1
ATOM 1442 N N . LYS A 1 176 ? 10.311 -4.699 -9.067 1.00 89.94 176 LYS A N 1
ATOM 1443 C CA . LYS A 1 176 ? 11.449 -4.728 -8.131 1.00 89.94 176 LYS A CA 1
ATOM 1444 C C . LYS A 1 176 ? 10.979 -4.488 -6.696 1.00 89.94 176 LYS A C 1
ATOM 1446 O O . LYS A 1 176 ? 10.460 -3.419 -6.369 1.00 89.94 176 LYS A O 1
ATOM 1451 N N . LEU A 1 177 ? 11.194 -5.481 -5.834 1.00 84.31 177 LEU A N 1
ATOM 1452 C CA . LEU A 1 177 ? 10.794 -5.446 -4.419 1.00 84.31 177 LEU A CA 1
ATOM 1453 C C . LEU A 1 177 ? 11.874 -4.862 -3.502 1.00 84.31 177 LEU A C 1
ATOM 1455 O O . LEU A 1 177 ? 11.587 -4.534 -2.359 1.00 84.31 177 LEU A O 1
ATOM 1459 N N . SER A 1 178 ? 13.099 -4.722 -4.000 1.00 81.06 178 SER A N 1
ATOM 1460 C CA . SER A 1 178 ? 14.217 -4.071 -3.319 1.00 81.06 178 SER A CA 1
ATOM 1461 C C . SER A 1 178 ? 15.146 -3.411 -4.336 1.00 81.06 178 SER A C 1
ATOM 1463 O O . SER A 1 178 ? 15.039 -3.690 -5.541 1.00 81.06 178 SER A O 1
ATOM 1465 N N . THR A 1 179 ? 16.034 -2.531 -3.873 1.00 77.25 179 THR A N 1
ATOM 1466 C CA . THR A 1 179 ? 16.946 -1.766 -4.740 1.00 77.25 179 THR A CA 1
ATOM 1467 C C . THR A 1 179 ? 17.811 -2.708 -5.579 1.00 77.25 179 THR A C 1
ATOM 1469 O O . THR A 1 179 ? 17.896 -2.541 -6.803 1.00 77.25 179 THR A O 1
ATOM 1472 N N . ASP A 1 180 ? 18.325 -3.763 -4.941 1.00 76.12 180 ASP A N 1
ATOM 1473 C CA . ASP A 1 180 ? 19.281 -4.708 -5.526 1.00 76.12 180 ASP A CA 1
ATOM 1474 C C . ASP A 1 180 ? 18.623 -5.946 -6.152 1.00 76.12 180 ASP A C 1
ATOM 1476 O O . ASP A 1 180 ? 19.285 -6.748 -6.817 1.00 76.12 180 ASP A O 1
ATOM 1480 N N . SER A 1 181 ? 17.303 -6.110 -6.003 1.00 79.94 181 SER A N 1
ATOM 1481 C CA . SER A 1 181 ? 16.588 -7.219 -6.639 1.00 79.94 181 SER A CA 1
ATOM 1482 C C . SER A 1 181 ? 16.789 -7.203 -8.159 1.00 79.94 181 SER A C 1
ATOM 1484 O O . SER A 1 181 ? 16.690 -6.158 -8.807 1.00 79.94 181 SER A O 1
ATOM 1486 N N . LYS A 1 182 ? 17.014 -8.378 -8.767 1.00 82.88 182 LYS A N 1
ATOM 1487 C CA . LYS A 1 182 ? 17.024 -8.494 -10.237 1.00 82.88 182 LYS A CA 1
ATOM 1488 C C . LYS A 1 182 ? 15.692 -8.036 -10.826 1.00 82.88 182 LYS A C 1
ATOM 1490 O O . LYS A 1 182 ? 15.695 -7.453 -11.905 1.00 82.88 182 LYS A O 1
ATOM 1495 N N . GLY A 1 183 ? 14.599 -8.226 -10.090 1.00 87.94 183 GLY A N 1
ATOM 1496 C CA . GLY A 1 183 ? 13.237 -7.910 -10.494 1.00 87.94 183 GLY A CA 1
ATOM 1497 C C . GLY A 1 183 ? 12.621 -9.002 -11.363 1.00 87.94 183 GLY A C 1
ATOM 1498 O O . GLY A 1 183 ? 13.336 -9.779 -11.994 1.00 87.94 183 GLY A O 1
ATOM 1499 N N . GLU A 1 184 ? 11.298 -9.036 -11.396 1.00 93.69 184 GLU A N 1
ATOM 1500 C CA . GLU A 1 184 ? 10.501 -10.047 -12.090 1.00 93.69 184 GLU A CA 1
ATOM 1501 C C . GLU A 1 184 ? 9.698 -9.395 -13.211 1.00 93.69 184 GLU A C 1
ATOM 1503 O O . GLU A 1 184 ? 9.102 -8.339 -13.004 1.00 93.69 184 GLU A O 1
ATOM 1508 N N . GLN A 1 185 ? 9.725 -9.981 -14.405 1.00 96.44 185 GLN A N 1
ATOM 1509 C CA . GLN A 1 185 ? 8.981 -9.452 -15.542 1.00 96.44 185 GLN A CA 1
ATOM 1510 C C . GLN A 1 185 ? 7.499 -9.787 -15.391 1.00 96.44 185 GLN A C 1
ATOM 1512 O O . GLN A 1 185 ? 7.144 -10.937 -15.161 1.00 96.44 185 GLN A O 1
ATOM 1517 N N . MET A 1 186 ? 6.659 -8.773 -15.542 1.00 95.69 186 MET A N 1
ATOM 1518 C CA . MET A 1 186 ? 5.206 -8.871 -15.517 1.00 95.69 186 MET A CA 1
ATOM 1519 C C . MET A 1 186 ? 4.676 -8.796 -16.950 1.00 95.69 186 MET A C 1
ATOM 1521 O O . MET A 1 186 ? 5.292 -8.114 -17.784 1.00 95.69 186 MET A O 1
ATOM 1525 N N . PRO A 1 187 ? 3.559 -9.476 -17.255 1.00 95.38 187 PRO A N 1
ATOM 1526 C CA . PRO A 1 187 ? 2.908 -9.321 -18.547 1.00 95.38 187 PRO A CA 1
ATOM 1527 C C . PRO A 1 187 ? 2.417 -7.871 -18.743 1.00 95.38 187 PRO A C 1
ATOM 1529 O O . PRO A 1 187 ? 2.346 -7.100 -17.773 1.00 95.38 187 PRO A O 1
ATOM 1532 N N . PRO A 1 188 ? 2.103 -7.469 -19.990 1.00 97.12 188 PRO A N 1
ATOM 1533 C CA . PRO A 1 188 ? 1.407 -6.212 -20.252 1.00 97.12 188 PRO A CA 1
ATOM 1534 C C . PRO A 1 188 ? 0.129 -6.124 -19.421 1.00 97.12 188 PRO A C 1
ATOM 1536 O O . PRO A 1 188 ? -0.501 -7.144 -19.159 1.00 97.12 188 PRO A O 1
ATOM 1539 N N . ARG A 1 189 ? -0.259 -4.911 -19.025 1.00 97.31 189 ARG A N 1
ATOM 1540 C CA . ARG A 1 189 ? -1.535 -4.660 -18.327 1.00 97.31 189 ARG A CA 1
ATOM 1541 C C . ARG A 1 189 ? -2.724 -4.663 -19.287 1.00 97.31 189 ARG A C 1
ATOM 1543 O O . ARG A 1 189 ? -3.864 -4.791 -18.855 1.00 97.31 189 ARG A O 1
ATOM 1550 N N . GLU A 1 190 ? -2.464 -4.498 -20.580 1.00 96.88 190 GLU A N 1
ATOM 1551 C CA . GLU A 1 190 ? -3.487 -4.549 -21.615 1.00 96.88 190 GLU A CA 1
ATOM 1552 C C . GLU A 1 190 ? -4.251 -5.879 -21.561 1.00 96.88 190 GLU A C 1
ATOM 1554 O O . GLU A 1 190 ? -3.652 -6.955 -21.532 1.00 96.88 190 GLU A O 1
ATOM 1559 N N . ASN A 1 191 ? -5.583 -5.786 -21.529 1.00 93.31 191 ASN A N 1
ATOM 1560 C CA . ASN A 1 191 ? -6.503 -6.922 -21.426 1.00 93.31 191 ASN A CA 1
ATOM 1561 C C . ASN A 1 191 ? -6.279 -7.833 -20.202 1.00 93.31 191 ASN A C 1
ATOM 1563 O O . ASN A 1 191 ? -6.719 -8.981 -20.215 1.00 93.31 191 ASN A O 1
ATOM 1567 N N . GLN A 1 192 ? -5.609 -7.350 -19.151 1.00 94.12 192 GLN A N 1
ATOM 1568 C CA . GLN A 1 192 ? -5.511 -8.073 -17.883 1.00 94.12 192 GLN A CA 1
ATOM 1569 C C . GLN A 1 192 ? -6.716 -7.783 -16.993 1.00 94.12 192 GLN A C 1
ATOM 1571 O O . GLN A 1 192 ? -7.182 -6.645 -16.892 1.00 94.12 192 GLN A O 1
ATOM 1576 N N . GLU A 1 193 ? -7.175 -8.819 -16.296 1.00 94.44 193 GLU A N 1
ATOM 1577 C CA . GLU A 1 193 ? -8.207 -8.688 -15.275 1.00 94.44 193 GLU A CA 1
ATOM 1578 C C . GLU A 1 193 ? -7.675 -7.910 -14.067 1.00 94.44 193 GLU A C 1
ATOM 1580 O O . GLU A 1 193 ? -6.526 -8.053 -13.637 1.00 94.44 193 GLU A O 1
ATOM 1585 N N . PHE A 1 194 ? -8.541 -7.086 -13.489 1.00 94.81 194 PHE A N 1
ATOM 1586 C CA . PHE A 1 194 ? -8.243 -6.323 -12.287 1.00 94.81 194 PHE A CA 1
ATOM 1587 C C . PHE A 1 194 ? -9.387 -6.441 -11.290 1.00 94.81 194 PHE A C 1
ATOM 1589 O O . PHE A 1 194 ? -10.543 -6.686 -11.631 1.00 94.81 194 PHE A O 1
ATOM 1596 N N . THR A 1 195 ? -9.076 -6.184 -10.027 1.00 95.50 195 THR A N 1
ATOM 1597 C CA . THR A 1 195 ? -10.080 -6.076 -8.968 1.00 95.50 195 THR A CA 1
ATOM 1598 C C . THR A 1 195 ? -9.824 -4.834 -8.124 1.00 95.50 195 THR A C 1
ATOM 1600 O O . THR A 1 195 ? -8.869 -4.095 -8.355 1.00 95.50 195 THR A O 1
ATOM 1603 N N . TYR A 1 196 ? -10.696 -4.559 -7.157 1.00 93.81 196 TYR A N 1
ATOM 1604 C CA . TYR A 1 196 ? -10.572 -3.408 -6.269 1.00 93.81 196 TYR A CA 1
ATOM 1605 C C . TYR A 1 196 ? -10.229 -3.835 -4.854 1.00 93.81 196 TYR A C 1
ATOM 1607 O O . TYR A 1 196 ? -10.842 -4.740 -4.289 1.00 93.81 196 TYR A O 1
ATOM 1615 N N . ALA A 1 197 ? -9.301 -3.108 -4.234 1.00 91.06 197 ALA A N 1
ATOM 1616 C CA . ALA A 1 197 ? -9.059 -3.263 -2.811 1.00 91.06 197 ALA A CA 1
ATOM 1617 C C . ALA A 1 197 ? -10.323 -2.877 -2.026 1.00 91.06 197 ALA A C 1
ATOM 1619 O O . ALA A 1 197 ? -10.931 -1.840 -2.287 1.00 91.06 197 ALA A O 1
ATOM 1620 N N . LEU A 1 198 ? -10.695 -3.675 -1.027 1.00 93.19 198 LEU A N 1
ATOM 1621 C CA . LEU A 1 198 ? -11.812 -3.391 -0.125 1.00 93.19 198 LEU A CA 1
ATOM 1622 C C . LEU A 1 198 ? -11.326 -3.428 1.322 1.00 93.19 198 LEU A C 1
ATOM 1624 O O . LEU A 1 198 ? -10.597 -4.334 1.724 1.00 93.19 198 LEU A O 1
ATOM 1628 N N . GLY A 1 199 ? -11.711 -2.430 2.117 1.00 92.94 199 GLY A N 1
ATOM 1629 C CA . GLY A 1 199 ? -11.403 -2.406 3.546 1.00 92.94 199 GLY A CA 1
ATOM 1630 C C . GLY A 1 199 ? -11.328 -0.995 4.109 1.00 92.94 199 GLY A C 1
ATOM 1631 O O . GLY A 1 199 ? -12.179 -0.155 3.824 1.00 92.94 199 GLY A O 1
ATOM 1632 N N . ILE A 1 200 ? -10.300 -0.737 4.921 1.00 93.12 200 ILE A N 1
ATOM 1633 C CA . ILE A 1 200 ? -10.041 0.577 5.527 1.00 93.12 200 ILE A CA 1
ATOM 1634 C C . ILE A 1 200 ? -9.447 1.500 4.458 1.00 93.12 200 ILE A C 1
ATOM 1636 O O . ILE A 1 200 ? -8.233 1.631 4.346 1.00 93.12 200 ILE A O 1
ATOM 1640 N N . GLN A 1 201 ? -10.317 2.095 3.652 1.00 94.50 201 GLN A N 1
ATOM 1641 C CA . GLN A 1 201 ? -10.011 3.058 2.590 1.00 94.50 201 GLN A CA 1
ATOM 1642 C C . GLN A 1 201 ? -10.698 4.396 2.904 1.00 94.50 201 GLN A C 1
ATOM 1644 O O . GLN A 1 201 ? -11.543 4.429 3.803 1.00 94.50 201 GLN A O 1
ATOM 1649 N N . PRO A 1 202 ? -10.375 5.505 2.211 1.00 94.19 202 PRO A N 1
ATOM 1650 C CA . PRO A 1 202 ? -11.160 6.732 2.310 1.00 94.19 202 PRO A CA 1
ATOM 1651 C C . PRO A 1 202 ? -12.655 6.435 2.166 1.00 94.19 202 PRO A C 1
ATOM 1653 O O . PRO A 1 202 ? -13.055 5.670 1.293 1.00 94.19 202 PRO A O 1
ATOM 1656 N N . ASN A 1 203 ? -13.462 7.029 3.043 1.00 95.38 203 ASN A N 1
ATOM 1657 C CA . ASN A 1 203 ? -14.898 6.801 3.223 1.00 95.38 203 ASN A CA 1
ATOM 1658 C C . ASN A 1 203 ? -15.321 5.523 3.960 1.00 95.38 203 ASN A C 1
ATOM 1660 O O . ASN A 1 203 ? -16.515 5.385 4.223 1.00 95.38 203 ASN A O 1
ATOM 1664 N N . ALA A 1 204 ? -14.400 4.640 4.360 1.00 96.62 204 ALA A N 1
ATOM 1665 C CA . ALA A 1 204 ? -14.749 3.484 5.188 1.00 96.62 204 ALA A CA 1
ATOM 1666 C C . ALA A 1 204 ? -15.261 3.936 6.561 1.00 96.62 204 ALA A C 1
ATOM 1668 O O . ALA A 1 204 ? -14.727 4.887 7.146 1.00 96.62 204 ALA A O 1
ATOM 1669 N N . ILE A 1 205 ? -16.253 3.222 7.095 1.00 96.00 205 ILE A N 1
ATOM 1670 C CA . ILE A 1 205 ? -16.742 3.436 8.459 1.00 96.00 205 ILE A CA 1
ATOM 1671 C C . ILE A 1 205 ? -15.998 2.491 9.389 1.00 96.00 205 ILE A C 1
ATOM 1673 O O . ILE A 1 205 ? -15.978 1.279 9.174 1.00 96.00 205 ILE A O 1
ATOM 1677 N N . VAL A 1 206 ? -15.369 3.052 10.416 1.00 95.38 206 VAL A N 1
ATOM 1678 C CA . VAL A 1 206 ? -14.464 2.358 11.334 1.00 95.38 206 VAL A CA 1
ATOM 1679 C C . VAL A 1 206 ? -14.814 2.630 12.790 1.00 95.38 206 VAL A C 1
ATOM 1681 O O . VAL A 1 206 ? -15.442 3.632 13.114 1.00 95.38 206 VAL A O 1
ATOM 1684 N N . HIS A 1 207 ? -14.355 1.752 13.672 1.00 94.31 207 HIS A N 1
ATOM 1685 C CA . HIS A 1 207 ? -14.343 1.949 15.117 1.00 94.31 207 HIS A CA 1
ATOM 1686 C C . HIS A 1 207 ? -12.968 1.565 15.689 1.00 94.31 207 HIS A C 1
ATOM 1688 O O . HIS A 1 207 ? -12.149 0.931 15.009 1.00 94.31 207 HIS A O 1
ATOM 1694 N N . LEU A 1 208 ? -12.702 1.948 16.938 1.00 91.38 208 LEU A N 1
ATOM 1695 C CA . LEU A 1 208 ? -11.485 1.547 17.646 1.00 91.38 208 LEU A CA 1
ATOM 1696 C C . LEU A 1 208 ? -11.643 0.156 18.253 1.00 91.38 208 LEU A C 1
ATOM 1698 O O . LEU A 1 208 ? -12.734 -0.260 18.630 1.00 91.38 208 LEU A O 1
ATOM 1702 N N . TYR A 1 209 ? -10.535 -0.553 18.446 1.00 83.50 209 TYR A N 1
ATOM 1703 C CA . TYR A 1 209 ? -10.569 -1.823 19.184 1.00 83.50 209 TYR A CA 1
ATOM 1704 C C . TYR A 1 209 ? -11.075 -1.675 20.616 1.00 83.50 209 TYR A C 1
ATOM 1706 O O . TYR A 1 209 ? -11.803 -2.531 21.106 1.00 83.50 209 TYR A O 1
ATOM 1714 N N . SER A 1 210 ? -10.679 -0.593 21.283 1.00 83.88 210 SER A N 1
ATOM 1715 C CA . SER A 1 210 ? -11.089 -0.289 22.653 1.00 83.88 210 SER A CA 1
ATOM 1716 C C . SER A 1 210 ? -12.520 0.234 22.753 1.00 83.88 210 SER A C 1
ATOM 1718 O O . SER A 1 210 ? -13.051 0.301 23.856 1.00 83.88 210 SER A O 1
ATOM 1720 N N . ASP A 1 211 ? -13.120 0.642 21.633 1.00 86.88 211 ASP A N 1
ATOM 1721 C CA . ASP A 1 211 ? -14.420 1.298 21.609 1.00 86.88 211 ASP A CA 1
ATOM 1722 C C . ASP A 1 211 ? -15.175 0.981 20.316 1.00 86.88 211 ASP A C 1
ATOM 1724 O O . ASP A 1 211 ? -14.882 1.510 19.242 1.00 86.88 211 ASP A O 1
ATOM 1728 N N . THR A 1 212 ? -16.159 0.094 20.440 1.00 88.38 212 THR A N 1
ATOM 1729 C CA . THR A 1 212 ? -17.018 -0.352 19.340 1.00 88.38 212 THR A CA 1
ATOM 1730 C C . THR A 1 212 ? -18.263 0.513 19.161 1.00 88.38 212 THR A C 1
ATOM 1732 O O . THR A 1 212 ? -19.003 0.301 18.202 1.00 88.38 212 THR A O 1
ATOM 1735 N N . LYS A 1 213 ? -18.547 1.433 20.094 1.00 87.62 213 LYS A N 1
ATOM 1736 C CA . LYS A 1 213 ? -19.769 2.248 20.074 1.00 87.62 213 LYS A CA 1
ATOM 1737 C C . LYS A 1 213 ? -19.593 3.461 19.173 1.00 87.62 213 LYS A C 1
ATOM 1739 O O . LYS A 1 213 ? -20.493 3.785 18.401 1.00 87.62 213 LYS A O 1
ATOM 1744 N N . HIS A 1 214 ? -18.431 4.104 19.246 1.00 90.06 214 HIS A N 1
ATOM 1745 C CA . HIS A 1 214 ? -18.139 5.279 18.438 1.00 90.06 214 HIS A CA 1
ATOM 1746 C C . HIS A 1 214 ? -17.626 4.876 17.057 1.00 90.06 214 HIS A C 1
ATOM 1748 O O . HIS A 1 214 ? -16.599 4.208 16.912 1.00 90.06 214 HIS A O 1
ATOM 1754 N N . LYS A 1 215 ? -18.362 5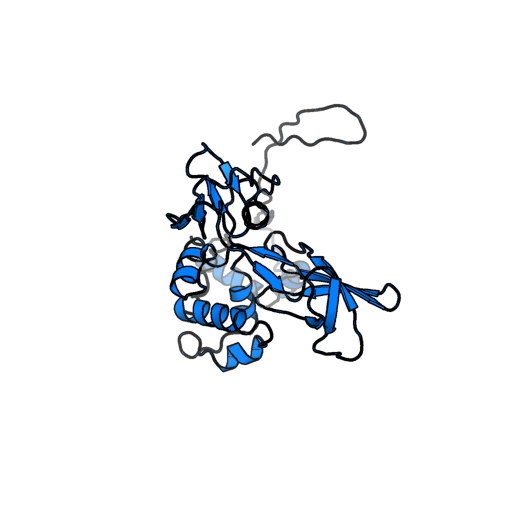.307 16.033 1.00 93.31 215 LYS A N 1
ATOM 1755 C CA . LYS A 1 215 ? -17.998 5.132 14.630 1.00 93.31 215 LYS A CA 1
ATOM 1756 C C . LYS A 1 215 ? -17.406 6.422 14.077 1.00 93.31 215 LYS A C 1
ATOM 1758 O O . LYS A 1 215 ? -17.808 7.518 14.458 1.00 93.31 215 LYS A O 1
ATOM 1763 N N . GLY A 1 216 ? -16.455 6.274 13.170 1.00 94.44 216 GLY A N 1
ATOM 1764 C CA . GLY A 1 216 ? -15.810 7.370 12.467 1.00 94.44 216 GLY A CA 1
ATOM 1765 C C . GLY A 1 216 ? -15.615 7.025 11.003 1.00 94.44 216 GLY A C 1
ATOM 1766 O O . GLY A 1 216 ? -15.635 5.858 10.615 1.00 94.44 216 GLY A O 1
ATOM 1767 N N . ARG A 1 217 ? -15.425 8.051 10.182 1.00 95.75 217 ARG A N 1
ATOM 1768 C CA . ARG A 1 217 ? -15.176 7.916 8.748 1.00 95.75 217 ARG A CA 1
ATOM 1769 C C . ARG A 1 217 ? -13.703 8.149 8.458 1.00 95.75 217 ARG A C 1
ATOM 1771 O O . ARG A 1 217 ? -13.134 9.157 8.880 1.00 95.75 217 ARG A O 1
ATOM 1778 N N . VAL A 1 218 ? -13.083 7.237 7.718 1.00 95.25 218 VAL A N 1
ATOM 1779 C CA . VAL A 1 218 ? -11.718 7.430 7.217 1.00 95.25 218 VAL A CA 1
ATOM 1780 C C . VAL A 1 218 ? -11.722 8.567 6.194 1.00 95.25 218 VAL A C 1
ATOM 1782 O O . VAL A 1 218 ? -12.446 8.510 5.207 1.00 95.25 218 VAL A O 1
ATOM 1785 N N . GLU A 1 219 ? -10.911 9.595 6.423 1.00 93.88 219 GLU A N 1
ATOM 1786 C CA . GLU A 1 219 ? -10.794 10.759 5.537 1.00 93.88 219 GLU A CA 1
ATOM 1787 C C . GLU A 1 219 ? -9.737 10.499 4.460 1.00 93.88 219 GLU A C 1
ATOM 1789 O O . GLU A 1 219 ? -10.019 10.528 3.267 1.00 93.88 219 GLU A O 1
ATOM 1794 N N . ARG A 1 220 ? -8.507 10.200 4.886 1.00 91.69 220 ARG A N 1
ATOM 1795 C CA . ARG A 1 220 ? -7.371 9.927 4.000 1.00 91.69 220 ARG A CA 1
ATOM 1796 C C . ARG A 1 220 ? -6.264 9.198 4.740 1.00 91.69 220 ARG A C 1
ATOM 1798 O O . ARG A 1 220 ? -6.198 9.235 5.972 1.00 91.69 220 ARG A O 1
ATOM 1805 N N . PHE A 1 221 ? -5.344 8.607 3.989 1.00 89.69 221 PHE A N 1
ATOM 1806 C CA . PHE A 1 221 ? -4.067 8.190 4.553 1.00 89.69 221 PHE A CA 1
ATOM 1807 C C . PHE A 1 221 ? -3.165 9.404 4.796 1.00 89.69 221 PHE A C 1
ATOM 1809 O O . PHE A 1 221 ? -3.258 10.424 4.108 1.00 89.69 221 PHE A O 1
ATOM 1816 N N . ILE A 1 222 ? -2.309 9.297 5.806 1.00 86.56 222 ILE A N 1
ATOM 1817 C CA . ILE A 1 222 ? -1.338 10.327 6.171 1.00 86.56 222 ILE A CA 1
ATOM 1818 C C . ILE A 1 222 ? 0.054 9.719 6.290 1.00 86.56 222 ILE A C 1
ATOM 1820 O O . ILE A 1 222 ? 0.224 8.570 6.701 1.00 86.56 222 ILE A O 1
ATOM 1824 N N . GLU A 1 223 ? 1.055 10.521 5.953 1.00 74.38 223 GLU A N 1
ATOM 1825 C CA . GLU A 1 223 ? 2.463 10.164 6.071 1.00 74.38 223 GLU A CA 1
ATOM 1826 C C . GLU A 1 223 ? 3.029 10.824 7.326 1.00 74.38 223 GLU A C 1
ATOM 1828 O O . GLU A 1 223 ? 3.495 11.959 7.306 1.00 74.38 223 GLU A O 1
ATOM 1833 N N . ASN A 1 224 ? 2.939 10.127 8.457 1.00 63.22 224 ASN A N 1
ATOM 1834 C CA . ASN A 1 224 ? 3.428 10.668 9.729 1.00 63.22 224 ASN A CA 1
ATOM 1835 C C . ASN A 1 224 ? 4.952 10.560 9.874 1.00 63.22 224 ASN A C 1
ATOM 1837 O O . ASN A 1 224 ? 5.536 11.206 10.743 1.00 63.22 224 ASN A O 1
ATOM 1841 N N . THR A 1 225 ? 5.597 9.714 9.070 1.00 62.09 225 THR A N 1
ATOM 1842 C CA . THR A 1 225 ? 7.050 9.543 9.072 1.00 62.09 225 THR A CA 1
ATOM 1843 C C . THR A 1 225 ? 7.562 9.334 7.654 1.00 62.09 225 THR A C 1
ATOM 1845 O O . THR A 1 225 ? 6.866 8.760 6.820 1.00 62.09 225 THR A O 1
ATOM 1848 N N . ILE A 1 226 ? 8.807 9.748 7.409 1.00 55.69 226 ILE A N 1
ATOM 1849 C CA . ILE A 1 226 ? 9.507 9.577 6.122 1.00 55.69 226 ILE A CA 1
ATOM 1850 C C . ILE A 1 226 ? 9.635 8.086 5.745 1.00 55.69 226 ILE A C 1
ATOM 1852 O O . ILE A 1 226 ? 9.786 7.740 4.577 1.00 55.69 226 ILE A O 1
ATOM 1856 N N . GLU A 1 227 ? 9.559 7.194 6.735 1.00 57.81 227 GLU A N 1
ATOM 1857 C CA . GLU A 1 227 ? 9.758 5.750 6.588 1.00 57.81 227 GLU A CA 1
ATOM 1858 C C . GLU A 1 227 ? 8.474 4.984 6.240 1.00 57.81 227 GLU A C 1
ATOM 1860 O O . GLU A 1 227 ? 8.536 3.789 5.953 1.00 57.81 227 GLU A O 1
ATOM 1865 N N . THR A 1 228 ? 7.303 5.629 6.278 1.00 64.69 228 THR A N 1
ATOM 1866 C CA . THR A 1 228 ? 6.024 4.915 6.224 1.00 64.69 228 THR A CA 1
ATOM 1867 C C . THR A 1 228 ? 5.049 5.523 5.217 1.00 64.69 228 THR A C 1
ATOM 1869 O O . THR A 1 228 ? 4.544 6.626 5.419 1.00 64.69 228 THR A O 1
ATOM 1872 N N . TYR A 1 229 ? 4.741 4.771 4.157 1.00 68.38 229 TYR A N 1
ATOM 1873 C CA . TYR A 1 229 ? 3.742 5.118 3.143 1.00 68.38 229 TYR A CA 1
ATOM 1874 C C . TYR A 1 229 ? 2.400 4.439 3.453 1.00 68.38 229 TYR A C 1
ATOM 1876 O O . TYR A 1 229 ? 2.375 3.243 3.748 1.00 68.38 229 TYR A O 1
ATOM 1884 N N . ARG A 1 230 ? 1.294 5.200 3.423 1.00 75.88 230 ARG A N 1
ATOM 1885 C CA . ARG A 1 230 ? -0.090 4.716 3.661 1.00 75.88 230 ARG A CA 1
ATOM 1886 C C . ARG A 1 230 ? -0.271 3.862 4.929 1.00 75.88 230 ARG A C 1
ATOM 1888 O O . ARG A 1 230 ? -1.103 2.961 4.987 1.00 75.88 230 ARG A O 1
ATOM 1895 N N . SER A 1 231 ? 0.519 4.134 5.964 1.00 83.38 231 SER A N 1
ATOM 1896 C CA . SER A 1 231 ? 0.574 3.326 7.189 1.00 83.38 231 SER A CA 1
ATOM 1897 C C . SER A 1 231 ? -0.330 3.830 8.310 1.00 83.38 231 SER A C 1
ATOM 1899 O O . SER A 1 231 ? -0.521 3.133 9.315 1.00 83.38 231 SER A O 1
ATOM 1901 N N . ASP A 1 232 ? -0.843 5.047 8.144 1.00 89.88 232 ASP A N 1
ATOM 1902 C CA . ASP A 1 232 ? -1.658 5.786 9.091 1.00 89.88 232 ASP A CA 1
ATOM 1903 C C . ASP A 1 232 ? -2.853 6.405 8.362 1.00 89.88 232 ASP A C 1
ATOM 1905 O O . ASP A 1 232 ? -2.736 6.843 7.218 1.00 89.88 232 ASP A O 1
ATOM 1909 N N . ALA A 1 233 ? -3.996 6.458 9.036 1.00 92.00 233 ALA A N 1
ATOM 1910 C CA . ALA A 1 233 ? -5.233 7.022 8.525 1.00 92.00 233 ALA A CA 1
ATOM 1911 C C . ALA A 1 233 ? -5.724 8.151 9.433 1.00 92.00 233 ALA A C 1
ATOM 1913 O O . ALA A 1 233 ? -5.702 8.038 10.664 1.00 92.00 233 ALA A O 1
ATOM 1914 N N . LYS A 1 234 ? -6.189 9.236 8.813 1.00 93.62 234 LYS A N 1
ATOM 1915 C CA . LYS A 1 234 ? -6.957 10.283 9.479 1.00 93.62 234 LYS A CA 1
ATOM 1916 C C . LYS A 1 234 ? -8.418 9.847 9.529 1.00 93.62 234 LYS A C 1
ATOM 1918 O O . LYS A 1 234 ? -8.977 9.481 8.497 1.00 93.62 234 LYS A O 1
ATOM 1923 N N . VAL A 1 235 ? -9.018 9.877 10.713 1.00 95.00 235 VAL A N 1
ATOM 1924 C CA . VAL A 1 235 ? -10.425 9.512 10.921 1.00 95.00 235 VAL A CA 1
ATOM 1925 C C . VAL A 1 235 ? -11.163 10.707 11.500 1.00 95.00 235 VAL A C 1
ATOM 1927 O O . VAL A 1 235 ? -10.680 11.336 12.446 1.00 95.00 235 VAL A O 1
ATOM 1930 N N . ASN A 1 236 ? -12.316 11.009 10.913 1.00 94.44 236 ASN A N 1
ATOM 1931 C CA . ASN A 1 236 ? -13.273 11.969 11.432 1.00 94.44 236 ASN A CA 1
ATOM 1932 C C . ASN A 1 236 ? -14.323 11.218 12.257 1.00 94.44 236 ASN A C 1
ATOM 1934 O O . ASN A 1 236 ? -15.082 10.412 11.714 1.00 94.44 236 ASN A O 1
ATOM 1938 N N . TRP A 1 237 ? -14.322 11.448 13.560 1.00 91.81 237 TRP A N 1
ATOM 1939 C CA . TRP A 1 237 ? -15.348 10.984 14.485 1.00 91.81 237 TRP A CA 1
ATOM 1940 C C . TRP A 1 237 ? -16.468 12.028 14.548 1.00 91.81 237 TRP A C 1
ATOM 1942 O O . TRP A 1 237 ? -16.260 13.180 14.163 1.00 91.81 237 TRP A O 1
ATOM 1952 N N . ASN A 1 238 ? -17.657 11.628 15.002 1.00 78.75 238 ASN A N 1
ATOM 1953 C CA . ASN A 1 238 ? -18.790 12.546 15.160 1.00 78.75 238 ASN A CA 1
ATOM 1954 C C . ASN A 1 238 ? -18.368 13.832 15.912 1.00 78.75 238 ASN A C 1
ATOM 1956 O O . ASN A 1 238 ? -17.475 13.795 16.759 1.00 78.75 238 ASN A O 1
ATOM 1960 N N . ASP A 1 239 ? -18.982 14.964 15.559 1.00 67.00 239 ASP A N 1
ATOM 1961 C CA . ASP A 1 239 ? -18.713 16.297 16.129 1.00 67.00 239 ASP A CA 1
ATOM 1962 C C . ASP A 1 239 ? -17.315 16.885 15.834 1.00 67.00 239 ASP A C 1
ATOM 1964 O O . ASP A 1 239 ? -16.701 17.539 16.676 1.00 67.00 239 ASP A O 1
ATOM 1968 N N . ASN A 1 240 ? -16.798 16.690 14.611 1.00 66.94 240 ASN A N 1
ATOM 1969 C CA . ASN A 1 240 ? -15.512 17.237 14.128 1.00 66.94 240 ASN A CA 1
ATOM 1970 C C . ASN A 1 240 ? -14.266 16.779 14.913 1.00 66.94 240 ASN A C 1
ATOM 1972 O O . ASN A 1 240 ? -13.173 17.337 14.748 1.00 66.94 240 ASN A O 1
ATOM 1976 N N . LEU A 1 241 ? -14.387 15.740 15.737 1.00 81.50 241 LEU A N 1
ATOM 1977 C CA . LEU A 1 241 ? -13.260 15.151 16.447 1.00 81.50 241 LEU A CA 1
ATOM 1978 C C . LEU A 1 241 ? -12.391 14.358 15.469 1.00 81.50 241 LEU A C 1
ATOM 1980 O O . LEU A 1 241 ? -12.777 13.320 14.943 1.00 81.50 241 LEU A O 1
ATOM 1984 N N . LYS A 1 242 ? -11.170 14.835 15.231 1.00 86.44 242 LYS A N 1
ATOM 1985 C CA . LYS A 1 242 ? -10.256 14.242 14.250 1.00 86.44 242 LYS A CA 1
ATOM 1986 C C . LYS A 1 242 ? -9.089 13.514 14.916 1.00 86.44 242 LYS A C 1
ATOM 1988 O O . LYS A 1 242 ? -8.242 14.141 15.548 1.00 86.44 242 LYS A O 1
ATOM 1993 N N . GLY A 1 243 ? -8.961 12.211 14.672 1.00 90.62 243 GLY A N 1
ATOM 1994 C CA . GLY A 1 243 ? -7.855 11.381 15.171 1.00 90.62 243 GLY A CA 1
ATOM 1995 C C . GLY A 1 243 ? -6.950 10.835 14.062 1.00 90.62 243 GLY A C 1
ATOM 1996 O O . GLY A 1 243 ? -7.311 10.848 12.886 1.00 90.62 243 GLY A O 1
ATOM 1997 N N . SER A 1 244 ? -5.756 10.375 14.439 1.00 92.25 244 SER A N 1
ATOM 1998 C CA . SER A 1 244 ? -4.785 9.731 13.543 1.00 92.25 244 SER A CA 1
ATOM 1999 C C . SER A 1 244 ? -4.436 8.346 14.084 1.00 92.25 244 SER A C 1
ATOM 2001 O O . SER A 1 244 ? -4.029 8.229 15.239 1.00 92.25 244 SER A O 1
ATOM 2003 N N . TYR A 1 245 ? -4.567 7.312 13.256 1.00 91.44 245 TYR A N 1
ATOM 2004 C CA . TYR A 1 245 ? -4.522 5.916 13.699 1.00 91.44 245 TYR A CA 1
ATOM 2005 C C . TYR A 1 245 ? -3.683 5.050 12.770 1.00 91.44 245 TYR A C 1
ATOM 2007 O O . TYR A 1 245 ? -3.609 5.308 11.572 1.00 91.44 245 TYR A O 1
ATOM 2015 N N . ARG A 1 246 ? -3.061 3.997 13.305 1.00 89.31 246 ARG A N 1
ATOM 2016 C CA . ARG A 1 246 ? -2.261 3.056 12.510 1.00 89.31 246 ARG A CA 1
ATOM 2017 C C . ARG A 1 246 ? -3.168 2.128 11.718 1.00 89.31 246 ARG A C 1
ATOM 2019 O O . ARG A 1 246 ? -4.141 1.611 12.255 1.00 89.31 246 ARG A O 1
ATOM 2026 N N . VAL A 1 247 ? -2.787 1.853 10.479 1.00 88.19 247 VAL A N 1
ATOM 2027 C CA . VAL A 1 247 ? -3.446 0.898 9.564 1.00 88.19 247 VAL A CA 1
ATOM 2028 C C . VAL A 1 247 ? -2.426 -0.015 8.866 1.00 88.19 247 VAL A C 1
ATOM 2030 O O . VAL A 1 247 ? -2.696 -0.661 7.856 1.00 88.19 247 VAL A O 1
ATOM 2033 N N . GLY A 1 248 ? -1.224 -0.100 9.433 1.00 80.56 248 GLY A N 1
ATOM 2034 C CA . GLY A 1 248 ? -0.101 -0.872 8.907 1.00 80.56 248 GLY A CA 1
ATOM 2035 C C . GLY A 1 248 ? 1.234 -0.500 9.550 1.00 80.56 248 GLY A C 1
ATOM 2036 O O . GLY A 1 248 ? 2.144 -1.328 9.580 1.00 80.56 248 GLY A O 1
ATOM 2037 N N . ARG A 1 249 ? 1.358 0.705 10.132 1.00 82.19 249 ARG A N 1
ATOM 2038 C CA . ARG A 1 249 ? 2.591 1.149 10.801 1.00 82.19 249 ARG A CA 1
ATOM 2039 C C . ARG A 1 249 ? 3.006 0.171 11.897 1.00 82.19 249 ARG A C 1
ATOM 2041 O O . ARG A 1 249 ? 2.255 -0.090 12.838 1.00 82.19 249 ARG A O 1
ATOM 2048 N N . ASN A 1 250 ? 4.231 -0.336 11.793 1.00 74.19 250 ASN A N 1
ATOM 2049 C CA . ASN A 1 250 ? 4.793 -1.360 12.675 1.00 74.19 250 ASN A CA 1
ATOM 2050 C C . ASN A 1 250 ? 3.940 -2.640 12.730 1.00 74.19 250 ASN A C 1
ATOM 2052 O O . ASN A 1 250 ? 3.832 -3.251 13.796 1.00 74.19 250 ASN A O 1
ATOM 2056 N N . GLY A 1 251 ? 3.296 -3.016 11.620 1.00 73.69 251 GLY A N 1
ATOM 2057 C CA . GLY A 1 251 ? 2.408 -4.179 11.557 1.00 73.69 251 GLY A CA 1
ATOM 2058 C C . GLY A 1 251 ? 1.232 -4.080 12.531 1.00 73.69 251 GLY A C 1
ATOM 2059 O O . GLY A 1 251 ? 0.835 -5.092 13.106 1.00 73.69 251 GLY A O 1
ATOM 2060 N N . LYS A 1 252 ? 0.746 -2.858 12.803 1.00 81.75 252 LYS A N 1
ATOM 2061 C CA . LYS A 1 252 ? -0.408 -2.597 13.672 1.00 81.75 252 LYS A CA 1
ATOM 2062 C C . LYS A 1 252 ? -1.530 -1.923 12.927 1.00 81.75 252 LYS A C 1
ATOM 2064 O O . LYS A 1 252 ? -1.293 -1.025 12.122 1.00 81.75 252 LYS A O 1
ATOM 2069 N N . CYS A 1 253 ? -2.741 -2.320 13.279 1.00 87.62 253 CYS A N 1
ATOM 2070 C CA . CYS A 1 253 ? -3.951 -1.653 12.858 1.00 87.62 253 CYS A CA 1
ATOM 2071 C C . CYS A 1 253 ? -4.792 -1.328 14.102 1.00 87.62 253 CYS A C 1
ATOM 2073 O O . CYS A 1 253 ? -5.165 -2.222 14.854 1.00 87.62 253 CYS A O 1
ATOM 2075 N N . ASP A 1 254 ? -5.015 -0.038 14.350 1.00 91.12 254 ASP A N 1
ATOM 2076 C CA . ASP A 1 254 ? -5.778 0.476 15.498 1.00 91.12 254 ASP A CA 1
ATOM 2077 C C . ASP A 1 254 ? -7.289 0.521 15.210 1.00 91.12 254 ASP A C 1
ATOM 2079 O O . ASP A 1 254 ? -8.093 0.721 16.121 1.00 91.12 254 ASP A O 1
ATOM 2083 N N . LEU A 1 255 ? -7.664 0.347 13.942 1.00 92.69 255 LEU A N 1
ATOM 2084 C CA . LEU A 1 255 ? -9.017 0.503 13.428 1.00 92.69 255 LEU A CA 1
ATOM 2085 C C . LEU A 1 255 ? -9.572 -0.833 12.937 1.00 92.69 255 LEU A C 1
ATOM 2087 O O . LEU A 1 255 ? -8.851 -1.646 12.355 1.00 92.69 255 LEU A O 1
ATOM 2091 N N . LYS A 1 256 ? -10.880 -1.009 13.095 1.00 93.06 256 LYS A N 1
ATOM 2092 C CA . LYS A 1 256 ? -11.651 -2.075 12.457 1.00 93.06 256 LYS A CA 1
ATOM 2093 C C . LYS A 1 256 ? -12.809 -1.445 11.691 1.00 93.06 256 LYS A C 1
ATOM 2095 O O . LYS A 1 256 ? -13.497 -0.585 12.234 1.00 93.06 256 LYS A O 1
ATOM 2100 N N . PHE A 1 257 ? -13.001 -1.828 10.429 1.00 92.62 257 PHE A N 1
ATOM 2101 C CA . PHE A 1 257 ? -14.121 -1.317 9.639 1.00 92.62 257 PHE A CA 1
ATOM 2102 C C . PHE A 1 257 ? -15.418 -2.056 9.983 1.00 92.62 257 PHE A C 1
ATOM 2104 O O . PHE A 1 257 ? -15.405 -3.266 10.211 1.00 92.62 257 PHE A O 1
ATOM 2111 N N . THR A 1 258 ? -16.530 -1.326 10.007 1.00 94.12 258 THR A N 1
ATOM 2112 C CA . THR A 1 258 ? -17.887 -1.890 9.958 1.00 94.12 258 THR A CA 1
ATOM 2113 C C . THR A 1 258 ? -18.443 -1.855 8.544 1.00 94.12 258 THR A C 1
ATOM 2115 O O . THR A 1 258 ? -19.160 -2.764 8.151 1.00 94.12 258 THR A O 1
ATOM 2118 N N . GLU A 1 259 ? -18.082 -0.827 7.775 1.00 94.81 259 GLU A N 1
ATOM 2119 C CA . GLU A 1 259 ? -18.431 -0.699 6.362 1.00 94.81 259 GLU A CA 1
ATOM 2120 C C . GLU A 1 259 ? -17.135 -0.461 5.595 1.00 94.81 259 GLU A C 1
ATOM 2122 O O . GLU A 1 259 ? -16.447 0.546 5.797 1.00 94.81 259 GLU A O 1
ATOM 2127 N N . ALA A 1 260 ? -16.763 -1.436 4.767 1.00 95.25 260 ALA A N 1
ATOM 2128 C CA . ALA A 1 260 ? -15.590 -1.326 3.917 1.00 95.25 260 ALA A CA 1
ATOM 2129 C C . ALA A 1 260 ? -15.839 -0.278 2.830 1.00 95.25 260 ALA A C 1
ATOM 2131 O O . ALA A 1 260 ? -16.930 -0.208 2.268 1.00 95.25 260 ALA A O 1
ATOM 2132 N N . ALA A 1 261 ? -14.807 0.491 2.495 1.00 96.00 261 ALA A N 1
ATOM 2133 C CA . ALA A 1 261 ? -14.832 1.328 1.306 1.00 96.00 261 ALA A CA 1
ATOM 2134 C C . ALA A 1 261 ? -13.991 0.712 0.189 1.00 96.00 261 ALA A C 1
ATOM 2136 O O . ALA A 1 261 ? -13.012 -0.007 0.431 1.00 96.00 261 ALA A O 1
ATOM 2137 N N . LYS A 1 262 ? -14.403 1.028 -1.039 1.00 95.06 262 LYS A N 1
ATOM 2138 C CA . LYS A 1 262 ? -13.681 0.716 -2.268 1.00 95.06 262 LYS A CA 1
ATOM 2139 C C . LYS A 1 262 ? -12.397 1.541 -2.326 1.00 95.06 262 LYS A C 1
ATOM 2141 O O . LYS A 1 262 ? -12.413 2.754 -2.134 1.00 95.06 262 LYS A O 1
ATOM 2146 N N . GLY A 1 263 ? -11.289 0.854 -2.540 1.00 90.88 263 GLY A N 1
ATOM 2147 C CA . GLY A 1 263 ? -9.955 1.409 -2.694 1.00 90.88 263 GLY A CA 1
ATOM 2148 C C . GLY A 1 263 ? -9.507 1.435 -4.154 1.00 90.88 263 GLY A C 1
ATOM 2149 O O . GLY A 1 263 ? -10.335 1.282 -5.057 1.00 90.88 263 GLY A O 1
ATOM 2150 N N . PRO A 1 264 ? -8.198 1.623 -4.390 1.00 89.88 264 PRO A N 1
ATOM 2151 C CA . PRO A 1 264 ? -7.641 1.568 -5.734 1.00 89.88 264 PRO A CA 1
ATOM 2152 C C . PRO A 1 264 ? -7.837 0.179 -6.350 1.00 89.88 264 PRO A C 1
ATOM 2154 O O . PRO A 1 264 ? -7.945 -0.829 -5.638 1.00 89.88 264 PRO A O 1
ATOM 2157 N N . MET A 1 265 ? -7.880 0.146 -7.680 1.00 94.25 265 MET A N 1
ATOM 2158 C CA . MET A 1 265 ? -7.802 -1.105 -8.425 1.00 94.25 265 MET A CA 1
ATOM 2159 C C . MET A 1 265 ? -6.401 -1.711 -8.314 1.00 94.25 265 MET A C 1
ATOM 2161 O O . MET A 1 265 ? -5.456 -1.008 -7.956 1.00 94.25 265 MET A O 1
ATOM 2165 N N . TYR A 1 266 ? -6.268 -3.003 -8.586 1.00 94.75 266 TYR A N 1
ATOM 2166 C CA . TYR A 1 266 ? -4.979 -3.667 -8.727 1.00 94.75 266 TYR A CA 1
ATOM 2167 C C . TYR A 1 266 ? -5.077 -4.908 -9.621 1.00 94.75 266 TYR A C 1
ATOM 2169 O O . TYR A 1 266 ? -6.121 -5.560 -9.686 1.00 94.75 266 TYR A O 1
ATOM 2177 N N . TYR A 1 267 ? -3.957 -5.245 -10.257 1.00 95.12 267 TYR A N 1
ATOM 2178 C CA . TYR A 1 267 ? -3.749 -6.493 -10.992 1.00 95.12 267 TYR A CA 1
ATOM 2179 C C . TYR A 1 267 ? -3.253 -7.565 -10.017 1.00 95.12 267 TYR A C 1
ATOM 2181 O O . TYR A 1 267 ? -2.121 -7.479 -9.531 1.00 95.12 267 TYR A O 1
ATOM 2189 N N . GLU A 1 268 ? -4.106 -8.533 -9.671 1.00 91.50 268 GLU A N 1
ATOM 2190 C CA . GLU A 1 268 ? -3.822 -9.531 -8.627 1.00 91.50 268 GLU A CA 1
ATOM 2191 C C . GLU A 1 268 ? -2.562 -10.344 -8.938 1.00 91.50 268 GLU A C 1
ATOM 2193 O O . GLU A 1 268 ? -1.646 -10.391 -8.115 1.00 91.50 268 GLU A O 1
ATOM 2198 N N . ASP A 1 269 ? -2.456 -10.852 -10.164 1.00 91.19 269 ASP A N 1
ATOM 2199 C CA . ASP A 1 269 ? -1.327 -11.676 -10.611 1.00 91.19 269 ASP A CA 1
ATOM 2200 C C . ASP A 1 269 ? -0.011 -10.894 -10.732 1.00 91.19 269 ASP A C 1
ATOM 2202 O O . ASP A 1 269 ? 1.077 -11.469 -10.779 1.00 91.19 269 ASP A O 1
ATOM 2206 N N . HIS A 1 270 ? -0.080 -9.561 -10.740 1.00 93.94 270 HIS A N 1
ATOM 2207 C CA . HIS A 1 270 ? 1.106 -8.715 -10.803 1.00 93.94 270 HIS A CA 1
ATOM 2208 C C . HIS A 1 270 ? 1.657 -8.436 -9.400 1.00 93.94 270 HIS A C 1
ATOM 2210 O O . HIS A 1 270 ? 2.808 -8.012 -9.251 1.00 93.94 270 HIS A O 1
ATOM 2216 N N . LEU A 1 271 ? 0.879 -8.668 -8.338 1.00 90.69 271 LEU A N 1
ATOM 2217 C CA . LEU A 1 271 ? 1.334 -8.481 -6.964 1.00 90.69 271 LEU A CA 1
ATOM 2218 C C . LEU A 1 271 ? 2.230 -9.641 -6.506 1.00 90.69 271 LEU A C 1
ATOM 2220 O O . LEU A 1 271 ? 2.059 -10.788 -6.915 1.00 90.69 271 LEU A O 1
ATOM 2224 N N . PRO A 1 272 ? 3.241 -9.372 -5.661 1.00 86.31 272 PRO A N 1
ATOM 2225 C CA . PRO A 1 272 ? 4.090 -10.432 -5.151 1.00 86.31 272 PRO A CA 1
ATOM 2226 C C . PRO A 1 272 ? 3.314 -11.272 -4.141 1.00 86.31 272 PRO A C 1
ATOM 2228 O O . PRO A 1 272 ? 2.694 -10.739 -3.217 1.00 86.31 272 PRO A O 1
ATOM 2231 N N . ILE A 1 273 ? 3.420 -12.594 -4.253 1.00 80.38 273 ILE A N 1
ATOM 2232 C CA . ILE A 1 273 ? 2.921 -13.485 -3.210 1.00 80.38 273 ILE A CA 1
ATOM 2233 C C . ILE A 1 273 ? 3.745 -13.216 -1.951 1.00 80.38 273 ILE A C 1
ATOM 2235 O O . ILE A 1 273 ? 4.974 -13.279 -1.966 1.00 80.38 273 ILE A O 1
ATOM 2239 N N . ALA A 1 274 ? 3.079 -12.916 -0.838 1.00 69.75 274 ALA A N 1
ATOM 2240 C CA . ALA A 1 274 ? 3.748 -12.728 0.441 1.00 69.75 274 ALA A CA 1
ATOM 2241 C C . ALA A 1 274 ? 4.268 -14.081 0.969 1.00 69.75 274 ALA A C 1
ATOM 2243 O O . ALA A 1 274 ? 3.644 -14.711 1.823 1.00 69.75 274 ALA A O 1
ATOM 2244 N N . THR A 1 275 ? 5.408 -14.540 0.452 1.00 66.69 275 THR A N 1
ATOM 2245 C CA . THR A 1 275 ? 6.136 -15.724 0.926 1.00 66.69 275 THR A CA 1
ATOM 2246 C C . THR A 1 275 ? 7.335 -15.321 1.784 1.00 66.69 275 THR A C 1
ATOM 2248 O O . THR A 1 275 ? 7.754 -14.159 1.820 1.00 66.69 275 THR A O 1
ATOM 2251 N N . PHE A 1 276 ? 7.904 -16.293 2.503 1.00 58.53 276 PHE A N 1
ATOM 2252 C CA . PHE A 1 276 ? 9.125 -16.074 3.282 1.00 58.53 276 PHE A CA 1
ATOM 2253 C C . PHE A 1 276 ? 10.308 -15.631 2.405 1.00 58.53 276 PHE A C 1
ATOM 2255 O O . PHE A 1 276 ? 11.075 -14.776 2.837 1.00 58.53 276 PHE A O 1
ATOM 2262 N N . GLU A 1 277 ? 10.412 -16.150 1.181 1.00 59.12 277 GLU A N 1
ATOM 2263 C CA . GLU A 1 277 ? 11.480 -15.841 0.216 1.00 59.12 277 GLU A CA 1
ATOM 2264 C C . GLU A 1 277 ? 11.355 -14.419 -0.343 1.00 59.12 277 GLU A C 1
ATOM 2266 O O . GLU A 1 277 ? 12.332 -13.676 -0.428 1.00 59.12 277 GLU A O 1
ATOM 2271 N N . VAL A 1 278 ? 10.130 -13.983 -0.640 1.00 58.22 278 VAL A N 1
ATOM 2272 C CA . VAL A 1 278 ? 9.864 -12.611 -1.085 1.00 58.22 278 VAL A CA 1
ATOM 2273 C C . VAL A 1 278 ? 10.262 -11.601 -0.006 1.00 58.22 278 VAL A C 1
ATOM 2275 O O . VAL A 1 278 ? 10.904 -10.588 -0.292 1.00 58.22 278 VAL A O 1
ATOM 2278 N N . MET A 1 279 ? 9.970 -11.910 1.259 1.00 59.78 279 MET A N 1
ATOM 2279 C CA . MET A 1 279 ? 10.386 -11.079 2.388 1.00 59.78 279 MET A CA 1
ATOM 2280 C C . MET A 1 279 ? 11.907 -11.091 2.609 1.00 59.78 279 MET A C 1
ATOM 2282 O O . MET A 1 279 ? 12.422 -10.128 3.174 1.00 59.78 279 MET A O 1
ATOM 2286 N N . ASP A 1 280 ? 12.641 -12.118 2.169 1.00 58.41 280 ASP A N 1
ATOM 2287 C CA . ASP A 1 280 ? 14.113 -12.128 2.223 1.00 58.41 280 ASP A CA 1
ATOM 2288 C C . ASP A 1 280 ? 14.720 -11.102 1.278 1.00 58.41 280 ASP A C 1
ATOM 2290 O O . ASP A 1 280 ? 15.574 -10.322 1.697 1.00 58.41 280 ASP A O 1
ATOM 2294 N N . SER A 1 281 ? 14.220 -11.054 0.041 1.00 55.56 281 SER A N 1
ATOM 2295 C CA . SER A 1 281 ? 14.713 -10.131 -0.988 1.00 55.56 281 SER A CA 1
ATOM 2296 C C . SER A 1 281 ? 14.540 -8.656 -0.611 1.00 55.56 281 SER A C 1
ATOM 2298 O O . SER A 1 281 ? 15.329 -7.811 -1.014 1.00 55.56 281 SER A O 1
ATOM 2300 N N . ILE A 1 282 ? 13.530 -8.353 0.209 1.00 57.84 282 ILE A N 1
ATOM 2301 C CA . ILE A 1 282 ? 13.234 -7.012 0.726 1.00 57.84 282 ILE A CA 1
ATOM 2302 C C . ILE A 1 282 ? 14.231 -6.580 1.818 1.00 57.84 282 ILE A C 1
ATOM 2304 O O . ILE A 1 282 ? 14.451 -5.389 2.023 1.00 57.84 282 ILE A O 1
ATOM 2308 N N . ASN A 1 283 ? 14.805 -7.532 2.561 1.00 50.97 283 ASN A N 1
ATOM 2309 C CA . ASN A 1 283 ? 15.494 -7.269 3.830 1.00 50.97 283 ASN A CA 1
ATOM 2310 C C . ASN A 1 283 ? 17.013 -7.497 3.799 1.00 50.97 283 ASN A C 1
ATOM 2312 O O . ASN A 1 283 ? 17.663 -7.297 4.828 1.00 50.97 283 ASN A O 1
ATOM 2316 N N . SER A 1 284 ? 17.581 -7.913 2.666 1.00 48.78 284 SER A N 1
ATOM 2317 C CA . SER A 1 284 ? 19.032 -8.050 2.470 1.00 48.78 284 SER A CA 1
ATOM 2318 C C . SER A 1 284 ? 19.790 -6.718 2.529 1.00 48.78 284 SER A C 1
ATOM 2320 O O . SER A 1 284 ? 20.988 -6.713 2.794 1.00 48.78 284 SER A O 1
ATOM 2322 N N . ASP A 1 285 ? 19.094 -5.592 2.363 1.00 45.97 285 ASP A N 1
ATOM 2323 C CA . ASP A 1 285 ? 19.707 -4.324 1.945 1.00 45.97 285 ASP A CA 1
ATOM 2324 C C . ASP A 1 285 ? 20.040 -3.374 3.117 1.00 45.97 285 ASP A C 1
ATOM 2326 O O . ASP A 1 285 ? 20.112 -2.161 2.941 1.00 45.97 285 ASP A O 1
ATOM 2330 N N . HIS A 1 286 ? 20.185 -3.878 4.349 1.00 39.81 286 HIS A N 1
ATOM 2331 C CA . HIS A 1 286 ? 20.564 -3.060 5.519 1.00 39.81 286 HIS A CA 1
ATOM 2332 C C . HIS A 1 286 ? 21.780 -3.656 6.256 1.00 39.81 286 HIS A C 1
ATOM 2334 O O . HIS A 1 286 ? 21.665 -4.136 7.385 1.00 39.81 286 HIS A O 1
ATOM 2340 N N . HIS A 1 287 ? 22.949 -3.616 5.610 1.00 27.48 287 HIS A N 1
ATOM 2341 C CA . HIS A 1 287 ? 24.279 -3.659 6.243 1.00 27.48 287 HIS A CA 1
ATOM 2342 C C . HIS A 1 287 ? 25.205 -2.679 5.495 1.00 27.48 287 HIS A C 1
ATOM 2344 O O . HIS A 1 287 ? 25.000 -2.474 4.297 1.00 27.48 287 HIS A O 1
ATOM 2350 N N . PRO A 1 288 ? 26.151 -2.003 6.173 1.00 28.94 288 PRO A N 1
ATOM 2351 C CA . PRO A 1 288 ? 27.110 -2.567 7.126 1.00 28.94 288 PRO A CA 1
ATOM 2352 C C . PRO A 1 288 ? 26.833 -2.265 8.602 1.00 28.94 288 PRO A C 1
ATOM 2354 O O . PRO A 1 288 ? 26.268 -1.201 8.928 1.00 28.94 288 PRO A O 1
#

Sequence (288 aa):
MKVLKYSINTGKQQMIEGDIQKSRFHIPRLRQKQGARTTSRYASHSGVSKLTTPRLMSNLRQTWSSNDSGRSGRPREMTLRQDRRIRFTHLRDRFLPPTITVRQTPGRYNLRISTQTVRNRLREAGVKHTHVQCDGCDMYPLRGIRWKCMICGDYDLCTDCYMNNEHDLSHIFKRKLSTDSKGEQMPPRENQEFTYALGIQPNAIVHLYSDTKHKGRVERFIENTIETYRSDAKVNWNDNLKGSYRVGRNGKCDLKFTEAAKGPMYYEDHLPIATFEVMDSINSDHHP